Protein AF-A0A4P5WNG7-F1 (afdb_monomer_lite)

Foldseek 3Di:
DDDDDDDDDDPPPVVVVVVVVVVVVVVVVVVVVVVVVVVVVVVVVVLLVVQCVVCVVLVHHPDPLLSLLLVVQAPDQWWAFLVRSQVVCVVVPAHSVSNVVSQVVCVVSVQKPWDDLPPPTITIHGQDPVCNCPVAFAWEAEPPPRDIHTDDHDDDPDDDCVVCVPPDDDRYHYHYHHDCVRVVD

Radius of gyration: 28.91 Å; chains: 1; bounding box: 67×59×96 Å

pLDDT: mean 79.8, std 19.39, range [29.59, 98.56]

Secondary structure (DSSP, 8-state):
------SSSSSSSHHHHHHHHHHHHHHHHHHHHHHHHHHHHHHHHHHHHHHHHHHHHTTS---HHHHHHHHHHHH-SS-EEHHHHHHHHGGGT--HHHHHHHHHHHHHTTSEEEEE-SSS-EEEEE--TT-TTTT---EEEETTT--EEEPPP-------HHHHTT-------EEEE--HHHHT-

Structure (mmCIF, N/CA/C/O backbone):
data_AF-A0A4P5WNG7-F1
#
_entry.id   AF-A0A4P5WNG7-F1
#
loop_
_atom_site.group_PDB
_atom_site.id
_atom_site.type_symbol
_atom_site.label_atom_id
_atom_site.label_alt_id
_atom_site.label_comp_id
_atom_site.label_asym_id
_atom_site.label_entity_id
_atom_site.label_seq_id
_atom_site.pdbx_PDB_ins_code
_atom_site.Cartn_x
_atom_site.Cartn_y
_atom_site.Cartn_z
_atom_site.occupancy
_atom_site.B_iso_or_equiv
_atom_site.auth_seq_id
_atom_site.auth_comp_id
_atom_site.auth_asym_id
_atom_site.auth_atom_id
_atom_site.pdbx_PDB_model_num
ATOM 1 N N . MET A 1 1 ? 53.596 -35.143 70.758 1.00 37.06 1 MET A N 1
ATOM 2 C CA . MET A 1 1 ? 53.764 -35.024 69.293 1.00 37.06 1 MET A CA 1
ATOM 3 C C . MET A 1 1 ? 52.459 -35.499 68.652 1.00 37.06 1 MET A C 1
ATOM 5 O O . MET A 1 1 ? 52.247 -36.696 68.639 1.00 37.06 1 MET A O 1
ATOM 9 N N . GLN A 1 2 ? 51.402 -34.685 68.548 1.00 34.84 2 GLN A N 1
ATOM 10 C CA . GLN A 1 2 ? 51.109 -33.577 67.610 1.00 34.84 2 GLN A CA 1
ATOM 11 C C . GLN A 1 2 ? 50.790 -34.012 66.159 1.00 34.84 2 GLN A C 1
ATOM 13 O O . GLN A 1 2 ? 51.681 -34.507 65.482 1.00 34.84 2 GLN A O 1
ATOM 18 N N . PHE A 1 3 ? 49.551 -33.674 65.737 1.00 29.59 3 PHE A N 1
ATOM 19 C CA . PHE A 1 3 ? 49.017 -33.458 64.369 1.00 29.59 3 PHE A CA 1
ATOM 20 C C . PHE A 1 3 ? 48.813 -34.711 63.478 1.00 29.59 3 PHE A C 1
ATOM 22 O O . PHE A 1 3 ? 49.679 -35.566 63.421 1.00 29.59 3 PHE A O 1
ATOM 29 N N . THR A 1 4 ? 47.701 -34.950 62.762 1.00 39.69 4 THR A N 1
ATOM 30 C CA . THR A 1 4 ? 46.579 -34.111 62.279 1.00 39.69 4 THR A CA 1
ATOM 31 C C . THR A 1 4 ? 45.403 -35.013 61.861 1.00 39.69 4 THR A C 1
ATOM 33 O O . THR A 1 4 ? 45.571 -35.881 61.006 1.00 39.69 4 THR A O 1
ATOM 36 N N . GLU A 1 5 ? 44.202 -34.738 62.372 1.00 47.09 5 GLU A N 1
ATOM 37 C CA . GLU A 1 5 ? 42.936 -34.967 61.665 1.00 47.09 5 GLU A CA 1
ATOM 38 C C . GLU A 1 5 ? 42.865 -33.997 60.477 1.00 47.09 5 GLU A C 1
ATOM 40 O O . GLU A 1 5 ? 42.929 -32.788 60.692 1.00 47.09 5 GLU A O 1
ATOM 45 N N . ARG A 1 6 ? 42.762 -34.493 59.236 1.00 46.06 6 ARG A N 1
ATOM 46 C CA . ARG A 1 6 ? 42.280 -33.734 58.060 1.00 46.06 6 ARG A CA 1
ATOM 47 C C . ARG A 1 6 ? 42.255 -34.629 56.819 1.00 46.06 6 ARG A C 1
ATOM 49 O O . ARG A 1 6 ? 43.160 -34.586 56.000 1.00 46.06 6 ARG A O 1
ATOM 56 N N . SER A 1 7 ? 41.215 -35.445 56.664 1.00 46.19 7 SER A N 1
ATOM 57 C CA . SER A 1 7 ? 40.864 -35.987 55.342 1.00 46.19 7 SER A CA 1
ATOM 58 C C . SER A 1 7 ? 39.434 -36.522 55.339 1.00 46.19 7 SER A C 1
ATOM 60 O O . SER A 1 7 ? 39.216 -37.719 55.490 1.00 46.19 7 SER A O 1
ATOM 62 N N . ARG A 1 8 ? 38.448 -35.614 55.285 1.00 47.56 8 ARG A N 1
ATOM 63 C CA . ARG A 1 8 ? 37.047 -35.922 54.912 1.00 47.56 8 ARG A CA 1
ATOM 64 C C . ARG A 1 8 ? 36.163 -34.685 54.670 1.00 47.56 8 ARG A C 1
ATOM 66 O O . ARG A 1 8 ? 34.950 -34.762 54.797 1.00 47.56 8 ARG A O 1
ATOM 73 N N . ALA A 1 9 ? 36.759 -33.542 54.322 1.00 42.75 9 ALA A N 1
ATOM 74 C CA . ALA A 1 9 ? 36.026 -32.288 54.093 1.00 42.75 9 ALA A CA 1
ATOM 75 C C . ALA A 1 9 ? 36.383 -31.595 52.763 1.00 42.75 9 ALA A C 1
ATOM 77 O O . ALA A 1 9 ? 36.189 -30.391 52.641 1.00 42.75 9 ALA A O 1
ATOM 78 N N . PHE A 1 10 ? 36.935 -32.323 51.784 1.00 38.94 10 PHE A N 1
ATOM 79 C CA . PHE A 1 10 ? 37.374 -31.728 50.511 1.00 38.94 10 PHE A CA 1
ATOM 80 C C . PHE A 1 10 ? 36.718 -32.318 49.252 1.00 38.94 10 PHE A C 1
ATOM 82 O O . PHE A 1 10 ? 36.945 -31.802 48.167 1.00 38.94 10 PHE A O 1
ATOM 89 N N . GLU A 1 11 ? 35.864 -33.338 49.379 1.00 39.78 11 GLU A N 1
ATOM 90 C CA . GLU A 1 11 ? 35.204 -33.993 48.232 1.00 39.78 11 GLU A CA 1
ATOM 91 C C . GLU A 1 11 ? 33.743 -33.573 48.007 1.00 39.78 11 GLU A C 1
ATOM 93 O O . GLU A 1 11 ? 33.120 -34.031 47.063 1.00 39.78 11 GLU A O 1
ATOM 98 N N . THR A 1 12 ? 33.186 -32.660 48.810 1.00 44.56 12 THR A N 1
ATOM 99 C CA . THR A 1 12 ? 31.798 -32.173 48.635 1.00 44.56 12 THR A CA 1
ATOM 100 C C . THR A 1 12 ? 31.690 -30.698 48.234 1.00 44.56 12 THR A C 1
ATOM 102 O O . THR A 1 12 ? 30.586 -30.170 48.137 1.00 44.56 12 THR A O 1
ATOM 105 N N . LEU A 1 13 ? 32.813 -30.021 47.966 1.00 37.97 13 LEU A N 1
ATOM 106 C CA . LEU A 1 13 ? 32.825 -28.628 47.490 1.00 37.97 13 LEU A CA 1
ATOM 107 C C . LEU A 1 13 ? 33.022 -28.499 45.972 1.00 37.97 13 LEU A C 1
ATOM 109 O O . LEU A 1 13 ? 32.660 -27.466 45.416 1.00 37.97 13 LEU A O 1
ATOM 113 N N . THR A 1 14 ? 33.536 -29.532 45.297 1.00 40.84 14 THR A N 1
ATOM 114 C CA . THR A 1 14 ? 33.816 -29.484 43.850 1.00 40.84 14 THR A CA 1
ATOM 115 C C . THR A 1 14 ? 32.586 -29.808 42.986 1.00 40.84 14 THR A C 1
ATOM 117 O O . THR A 1 14 ? 32.484 -29.300 41.875 1.00 40.84 14 THR A O 1
ATOM 120 N N . ASP A 1 15 ? 31.595 -30.540 43.512 1.00 43.03 15 ASP A N 1
ATOM 121 C CA . ASP A 1 15 ? 30.322 -30.790 42.804 1.00 43.03 15 ASP A CA 1
ATOM 122 C C . ASP A 1 15 ? 29.331 -29.612 42.906 1.00 43.03 15 ASP A C 1
ATOM 124 O O . ASP A 1 15 ? 28.498 -29.395 42.019 1.00 43.03 15 ASP A O 1
ATOM 128 N N . TYR A 1 16 ? 29.433 -28.792 43.960 1.00 40.75 16 TYR A N 1
ATOM 129 C CA . TYR A 1 16 ? 28.557 -27.628 44.130 1.00 40.75 16 TYR A CA 1
ATOM 130 C C . TYR A 1 16 ? 28.954 -26.471 43.201 1.00 40.75 16 TYR A C 1
ATOM 132 O O . TYR A 1 16 ? 28.095 -25.756 42.688 1.00 40.75 16 TYR A O 1
ATOM 140 N N . THR A 1 17 ? 30.251 -26.296 42.931 1.00 41.25 17 THR A N 1
ATOM 141 C CA . THR A 1 17 ? 30.742 -25.230 42.046 1.00 41.25 17 THR A CA 1
ATOM 142 C C . THR A 1 17 ? 30.532 -25.537 40.564 1.00 41.25 17 THR A C 1
ATOM 144 O O . THR A 1 17 ? 30.303 -24.600 39.801 1.00 41.25 17 THR A O 1
ATOM 147 N N . HIS A 1 18 ? 30.511 -26.812 40.156 1.00 43.78 18 HIS A N 1
ATOM 148 C CA . HIS A 1 18 ? 30.187 -27.191 38.773 1.00 43.78 18 HIS A CA 1
ATOM 149 C C . HIS A 1 18 ? 28.702 -26.948 38.450 1.00 43.78 18 HIS A C 1
ATOM 151 O O . HIS A 1 18 ? 28.372 -26.360 37.422 1.00 43.78 18 HIS A O 1
ATOM 157 N N . THR A 1 19 ? 27.808 -27.267 39.394 1.00 43.03 19 THR A N 1
ATOM 158 C CA . THR A 1 19 ? 26.362 -27.022 39.253 1.00 43.03 19 THR A CA 1
ATOM 159 C C . THR A 1 19 ? 26.021 -25.520 39.237 1.00 43.03 19 THR A C 1
ATOM 161 O O . THR A 1 19 ? 25.061 -25.105 38.594 1.00 43.03 19 THR A O 1
ATOM 164 N N . LEU A 1 20 ? 26.793 -24.661 39.914 1.00 40.06 20 LEU A N 1
ATOM 165 C CA . LEU A 1 20 ? 26.578 -23.206 39.883 1.00 40.06 20 LEU A CA 1
ATOM 166 C C . LEU A 1 20 ? 27.122 -22.529 38.615 1.00 40.06 20 LEU A C 1
ATOM 168 O O . LEU A 1 20 ? 26.554 -21.523 38.191 1.00 40.06 20 LEU A O 1
ATOM 172 N N . ALA A 1 21 ? 28.179 -23.066 38.000 1.00 43.56 21 ALA A N 1
ATOM 173 C CA . ALA A 1 21 ? 28.731 -22.526 36.758 1.00 43.56 21 ALA A CA 1
ATOM 174 C C . ALA A 1 21 ? 27.781 -22.770 35.572 1.00 43.56 21 ALA A C 1
ATOM 176 O O . ALA A 1 21 ? 27.435 -21.818 34.871 1.00 43.56 21 ALA A O 1
ATOM 177 N N . GLU A 1 22 ? 27.254 -23.992 35.439 1.00 41.94 22 GLU A N 1
ATOM 178 C CA . GLU A 1 22 ? 26.301 -24.362 34.378 1.00 41.94 22 GLU A CA 1
ATOM 179 C C . GLU A 1 22 ? 24.956 -23.625 3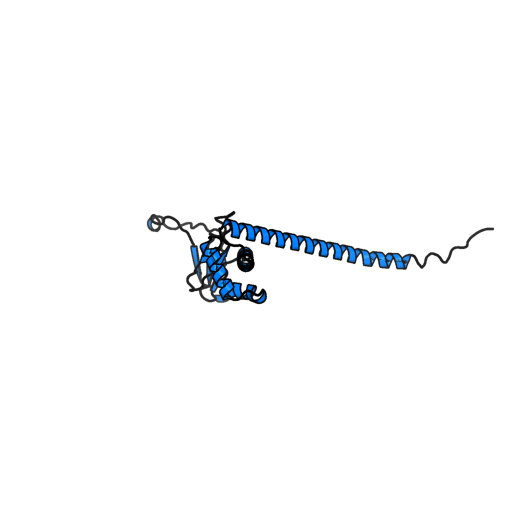4.517 1.00 41.94 22 GLU A C 1
ATOM 181 O O . GLU A 1 22 ? 24.383 -23.183 33.524 1.00 41.94 22 GLU A O 1
ATOM 186 N N . ASN A 1 23 ? 24.492 -23.384 35.751 1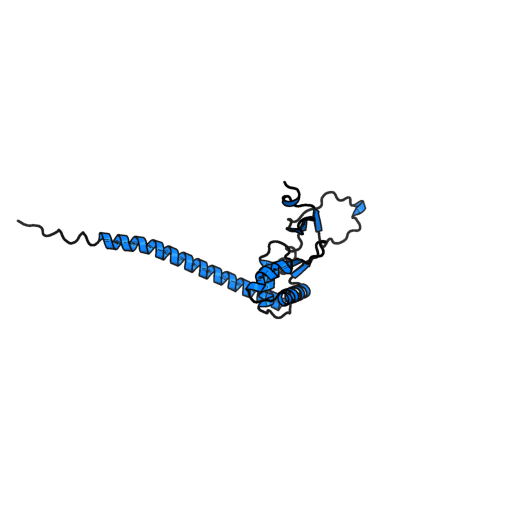.00 45.78 23 ASN A N 1
ATOM 187 C CA . ASN A 1 23 ? 23.271 -22.610 36.008 1.00 45.78 23 ASN A CA 1
ATOM 188 C C . ASN A 1 23 ? 23.438 -21.091 35.800 1.00 45.78 23 ASN A C 1
ATOM 190 O O . ASN A 1 23 ? 22.445 -20.389 35.588 1.00 45.78 23 ASN A O 1
ATOM 194 N N . SER A 1 24 ? 24.664 -20.553 35.871 1.00 46.56 24 SER A N 1
ATOM 195 C CA . SER A 1 24 ? 24.917 -19.111 35.714 1.00 46.56 24 SER A CA 1
ATOM 196 C C . SER A 1 24 ? 24.896 -18.662 34.249 1.00 46.56 24 SER A C 1
ATOM 198 O O . SER A 1 24 ? 24.386 -17.579 33.942 1.00 46.56 24 SER A O 1
ATOM 200 N N . GLU A 1 25 ? 25.361 -19.515 33.333 1.00 47.09 25 GLU A N 1
ATOM 201 C CA . GLU A 1 25 ? 25.351 -19.251 31.891 1.00 47.09 25 GLU A CA 1
ATOM 202 C C . GLU A 1 25 ? 23.927 -19.345 31.322 1.00 47.09 25 GLU A C 1
ATOM 204 O O . GLU A 1 25 ? 23.495 -18.457 30.581 1.00 47.09 25 GLU A O 1
ATOM 209 N N . THR A 1 26 ? 23.135 -20.330 31.764 1.00 51.69 26 THR A N 1
ATOM 210 C CA . THR A 1 26 ? 21.722 -20.463 31.372 1.00 51.69 26 THR A CA 1
ATOM 211 C C . THR A 1 26 ? 20.839 -19.364 31.959 1.00 51.69 26 THR A C 1
ATOM 213 O O . THR A 1 26 ? 19.938 -18.874 31.280 1.00 51.69 26 THR A O 1
ATOM 216 N N . HIS A 1 27 ? 21.090 -18.928 33.200 1.00 54.34 27 HIS A N 1
ATOM 217 C CA . HIS A 1 27 ? 20.318 -17.846 33.820 1.00 54.34 27 HIS A CA 1
ATOM 218 C C . HIS A 1 27 ? 20.632 -16.488 33.176 1.00 54.34 27 HIS A C 1
ATOM 220 O O . HIS A 1 27 ? 19.725 -15.691 32.946 1.00 54.34 27 HIS A O 1
ATOM 226 N N . THR A 1 28 ? 21.896 -16.237 32.817 1.00 56.09 28 THR A N 1
ATOM 227 C CA . THR A 1 28 ? 22.285 -15.022 32.083 1.00 56.09 28 THR A CA 1
ATOM 228 C C . THR A 1 28 ? 21.679 -15.007 30.675 1.00 56.09 28 THR A C 1
ATOM 230 O O . THR A 1 28 ? 21.109 -13.990 30.283 1.00 56.09 28 THR A O 1
ATOM 233 N N . GLY A 1 29 ? 21.700 -16.132 29.947 1.00 51.78 29 GLY A N 1
ATOM 234 C CA . GLY A 1 29 ? 21.037 -16.267 28.642 1.00 51.78 29 GLY A CA 1
ATOM 235 C C . GLY A 1 29 ? 19.522 -16.040 28.706 1.00 51.78 29 GLY A C 1
ATOM 236 O O . GLY A 1 29 ? 18.989 -15.224 27.956 1.00 51.78 29 GLY A O 1
ATOM 237 N N . LEU A 1 30 ? 18.837 -16.658 29.673 1.00 53.69 30 LEU A N 1
ATOM 238 C CA . LEU A 1 30 ? 17.392 -16.504 29.873 1.00 53.69 30 LEU A CA 1
ATOM 239 C C . LEU A 1 30 ? 16.996 -15.060 30.239 1.00 53.69 30 LEU A C 1
ATOM 241 O O . LEU A 1 30 ? 15.968 -14.556 29.784 1.00 53.69 30 LEU A O 1
ATOM 245 N N . LEU A 1 31 ? 17.814 -14.365 31.040 1.00 57.91 31 LEU A N 1
ATOM 246 C CA . LEU A 1 31 ? 17.603 -12.952 31.372 1.00 57.91 31 LEU A CA 1
ATOM 247 C C . LEU A 1 31 ? 17.815 -12.029 30.162 1.00 57.91 31 LEU A C 1
ATOM 249 O O . LEU A 1 31 ? 17.061 -11.067 29.995 1.00 57.91 31 LEU A O 1
ATOM 253 N N . VAL A 1 32 ? 18.798 -12.323 29.302 1.00 64.00 32 VAL A N 1
ATOM 254 C CA . VAL A 1 32 ? 19.025 -11.588 28.046 1.00 64.00 32 VAL A CA 1
ATOM 255 C C . VAL A 1 32 ? 17.854 -11.799 27.081 1.00 64.00 32 VAL A C 1
ATOM 257 O O . VAL A 1 32 ? 17.308 -10.819 26.572 1.00 64.00 32 VAL A O 1
ATOM 260 N N . GLU A 1 33 ? 17.389 -13.036 26.895 1.00 57.41 33 GLU A N 1
ATOM 261 C CA . GLU A 1 33 ? 16.229 -13.359 26.051 1.00 57.41 33 GLU A CA 1
ATOM 262 C C . GLU A 1 33 ? 14.938 -12.700 26.557 1.00 57.41 33 GLU A C 1
ATOM 264 O O . GLU A 1 33 ? 14.202 -12.067 25.790 1.00 57.41 33 GLU A O 1
ATOM 269 N N . ALA A 1 34 ? 14.676 -12.772 27.865 1.00 66.94 34 ALA A N 1
ATOM 270 C CA . ALA A 1 34 ? 13.537 -12.105 28.487 1.00 66.94 34 ALA A CA 1
ATOM 271 C C . ALA A 1 34 ? 13.611 -10.575 28.319 1.00 66.94 34 ALA A C 1
ATOM 273 O O . ALA A 1 34 ? 12.591 -9.928 28.042 1.00 66.94 34 ALA A O 1
ATOM 274 N N . GLY A 1 35 ? 14.814 -10.002 28.435 1.00 68.00 35 GLY A N 1
ATOM 275 C CA . GLY A 1 35 ? 15.094 -8.588 28.194 1.00 68.00 35 GLY A CA 1
ATOM 276 C C . GLY A 1 35 ? 14.824 -8.167 26.747 1.00 68.00 35 GLY A C 1
ATOM 277 O O . GLY A 1 35 ? 14.120 -7.177 26.517 1.00 68.00 35 GLY A O 1
ATOM 278 N N . MET A 1 36 ? 15.299 -8.946 25.771 1.00 68.62 36 MET A N 1
ATOM 279 C CA . MET A 1 36 ? 15.050 -8.725 24.341 1.00 68.62 36 MET A CA 1
ATOM 280 C C . MET A 1 36 ? 13.560 -8.825 24.004 1.00 68.62 36 MET A C 1
ATOM 282 O O . MET A 1 36 ? 13.017 -7.941 23.339 1.00 68.62 36 MET A O 1
ATOM 286 N N . ALA A 1 37 ? 12.862 -9.836 24.524 1.00 73.12 37 ALA A N 1
ATOM 287 C CA . ALA A 1 37 ? 11.428 -10.003 24.311 1.00 73.12 37 ALA A CA 1
ATOM 288 C C . ALA A 1 37 ? 10.616 -8.844 24.920 1.00 73.12 37 ALA A C 1
ATOM 290 O O . ALA A 1 37 ? 9.663 -8.355 24.312 1.00 73.12 37 ALA A O 1
ATOM 291 N N . ALA A 1 38 ? 10.992 -8.356 26.106 1.00 76.00 38 ALA A N 1
ATOM 292 C CA . ALA A 1 38 ? 10.350 -7.199 26.732 1.00 76.00 38 ALA A CA 1
ATOM 293 C C . ALA A 1 38 ? 10.625 -5.887 25.981 1.00 76.00 38 ALA A C 1
ATOM 295 O O . ALA A 1 38 ? 9.749 -5.023 25.900 1.00 76.00 38 ALA A O 1
ATOM 296 N N . HIS A 1 39 ? 11.829 -5.716 25.435 1.00 72.81 39 HIS A N 1
ATOM 297 C CA . HIS A 1 39 ? 12.157 -4.578 24.582 1.00 72.81 39 HIS A CA 1
ATOM 298 C C . HIS A 1 39 ? 11.370 -4.620 23.263 1.00 72.81 39 HIS A C 1
ATOM 300 O O . HIS A 1 39 ? 10.689 -3.650 22.939 1.00 72.81 39 HIS A O 1
ATOM 306 N N . SER A 1 40 ? 11.354 -5.764 22.574 1.00 79.06 40 SER A N 1
ATOM 307 C CA . SER A 1 40 ? 10.587 -5.979 21.339 1.00 79.06 40 SER A CA 1
ATOM 308 C C . SER A 1 40 ? 9.087 -5.717 21.530 1.00 79.06 40 SER A C 1
ATOM 310 O O . SER A 1 40 ? 8.488 -4.971 20.757 1.00 79.06 40 SER A O 1
ATOM 312 N N . ARG A 1 41 ? 8.484 -6.217 22.620 1.00 84.00 41 ARG A N 1
ATOM 313 C CA . ARG A 1 41 ? 7.081 -5.917 22.967 1.00 84.00 41 ARG A CA 1
ATOM 314 C C . ARG A 1 41 ? 6.822 -4.421 23.146 1.00 84.00 41 ARG A C 1
ATOM 316 O O . ARG A 1 41 ? 5.791 -3.930 22.695 1.00 84.00 41 ARG A O 1
ATOM 323 N N . ARG A 1 42 ? 7.742 -3.695 23.790 1.00 84.62 42 ARG A N 1
ATOM 324 C CA . ARG A 1 42 ? 7.623 -2.239 23.969 1.00 84.62 42 ARG A CA 1
ATOM 325 C C . ARG A 1 42 ? 7.716 -1.491 22.642 1.00 84.62 42 ARG A C 1
ATOM 327 O O . ARG A 1 42 ? 6.906 -0.598 22.423 1.00 84.62 42 ARG A O 1
ATOM 334 N N . LEU A 1 43 ? 8.637 -1.876 21.756 1.00 78.19 43 LEU A N 1
ATOM 335 C CA . LEU A 1 43 ? 8.734 -1.300 20.410 1.00 78.19 43 LEU A CA 1
ATOM 336 C C . LEU A 1 43 ? 7.452 -1.544 19.605 1.00 78.19 43 LEU A C 1
ATOM 338 O O . LEU A 1 43 ? 6.896 -0.608 19.038 1.00 78.19 43 LEU A O 1
ATOM 342 N N . ALA A 1 44 ? 6.923 -2.771 19.633 1.00 83.56 44 ALA A N 1
ATOM 343 C CA . ALA A 1 44 ? 5.663 -3.103 18.972 1.00 83.56 44 ALA A CA 1
ATOM 344 C C . ALA A 1 44 ? 4.484 -2.286 19.530 1.00 83.56 44 ALA A C 1
ATOM 346 O O . ALA A 1 44 ? 3.648 -1.798 18.771 1.00 83.56 44 ALA A O 1
ATOM 347 N N . GLN A 1 45 ? 4.418 -2.093 20.850 1.00 86.75 45 GLN A N 1
ATOM 348 C CA . GLN A 1 45 ? 3.378 -1.278 21.479 1.00 86.75 45 GLN A CA 1
ATOM 349 C C . GLN A 1 4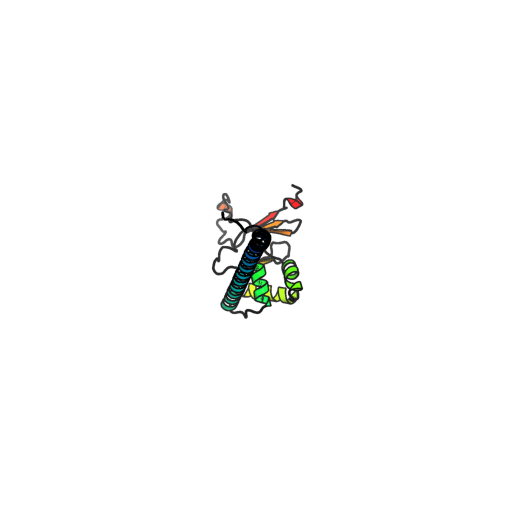5 ? 3.506 0.211 21.123 1.00 86.75 45 GLN A C 1
ATOM 351 O O . GLN A 1 45 ? 2.487 0.864 20.892 1.00 86.75 45 GLN A O 1
ATOM 356 N N . ALA A 1 46 ? 4.732 0.736 21.054 1.00 89.19 46 ALA A N 1
ATOM 357 C CA . ALA A 1 46 ? 4.993 2.109 20.632 1.00 89.19 46 ALA A CA 1
ATOM 358 C C . ALA A 1 46 ? 4.562 2.339 19.175 1.00 89.19 46 ALA A C 1
ATOM 360 O O . ALA A 1 46 ? 3.872 3.317 18.900 1.00 89.19 46 ALA A O 1
ATOM 361 N N . GLU A 1 47 ? 4.870 1.404 18.271 1.00 89.94 47 GLU A N 1
ATOM 362 C CA . GLU A 1 47 ? 4.438 1.484 16.870 1.00 89.94 47 GLU A CA 1
ATOM 363 C C . GLU A 1 47 ? 2.909 1.432 16.739 1.00 89.94 47 GLU A C 1
ATOM 365 O O . GLU A 1 47 ? 2.318 2.204 15.986 1.00 89.94 47 GLU A O 1
ATOM 370 N N . VAL A 1 48 ? 2.231 0.572 17.511 1.00 93.38 48 VAL A N 1
ATOM 371 C CA . VAL A 1 48 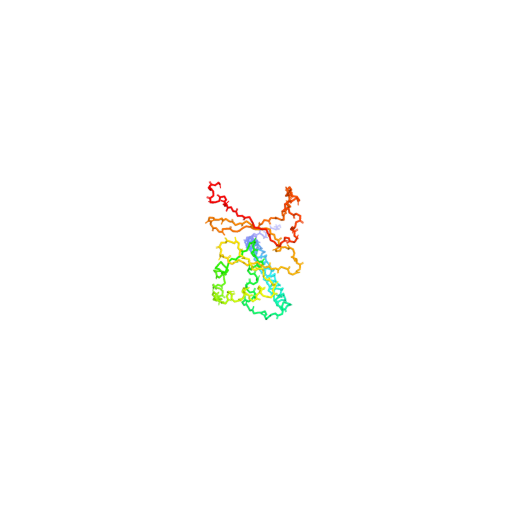? 0.757 0.535 17.541 1.00 93.38 48 VAL A CA 1
ATOM 372 C C . VAL A 1 48 ? 0.173 1.889 17.957 1.00 93.38 48 VAL A C 1
ATOM 374 O O . VAL A 1 48 ? -0.828 2.322 17.381 1.00 93.38 48 VAL A O 1
ATOM 377 N N . GLU A 1 49 ? 0.757 2.555 18.957 1.00 94.88 49 GLU A N 1
ATOM 378 C CA . GLU A 1 49 ? 0.279 3.870 19.393 1.00 94.88 49 GLU A CA 1
ATOM 379 C C . GLU A 1 49 ? 0.592 4.965 18.368 1.00 94.88 49 GLU A C 1
ATOM 381 O O . GLU A 1 49 ? -0.274 5.798 18.101 1.00 94.88 49 GLU A O 1
ATOM 386 N N . ASN A 1 50 ? 1.767 4.926 17.733 1.00 94.25 50 ASN A N 1
ATOM 387 C CA . ASN A 1 50 ? 2.112 5.837 16.643 1.00 94.25 50 ASN A CA 1
ATOM 388 C C . ASN A 1 50 ? 1.094 5.731 15.495 1.00 94.25 50 ASN A C 1
ATOM 390 O O . ASN A 1 50 ? 0.448 6.719 15.144 1.00 94.25 50 ASN A O 1
ATOM 394 N N . VAL A 1 51 ? 0.843 4.517 14.999 1.00 95.94 51 VAL A N 1
ATOM 395 C CA . VAL A 1 51 ? -0.142 4.256 13.938 1.00 95.94 51 VAL A CA 1
ATOM 396 C C . VAL A 1 51 ? -1.546 4.696 14.346 1.00 95.94 51 VAL A C 1
ATOM 398 O O . VAL A 1 51 ? -2.274 5.308 13.562 1.00 95.94 51 VAL A O 1
ATOM 401 N N . ARG A 1 52 ? -1.944 4.429 15.592 1.00 97.25 52 ARG A N 1
ATOM 402 C CA . ARG A 1 52 ? -3.231 4.884 16.127 1.00 97.25 52 ARG A CA 1
ATOM 403 C C . ARG A 1 52 ? -3.340 6.410 16.128 1.00 97.25 52 ARG A C 1
ATOM 405 O O . ARG A 1 52 ? -4.413 6.923 15.807 1.00 97.25 52 ARG A O 1
ATOM 412 N N . SER A 1 53 ? -2.269 7.110 16.491 1.00 95.94 53 SER A N 1
ATOM 413 C CA . SER A 1 53 ? -2.196 8.571 16.462 1.00 95.94 53 SER A CA 1
ATOM 414 C C . SER A 1 53 ? -2.338 9.099 15.036 1.00 95.94 53 SER A C 1
ATOM 416 O O . SER A 1 53 ? -3.222 9.913 14.786 1.00 95.94 53 SER A O 1
ATOM 418 N N . LEU A 1 54 ? -1.576 8.555 14.080 1.00 95.19 54 LEU A N 1
ATOM 419 C CA . LEU A 1 54 ? -1.654 8.931 12.662 1.00 95.19 54 LEU A CA 1
ATOM 420 C C . LEU A 1 54 ? -3.076 8.791 12.106 1.00 95.19 54 LEU A C 1
ATOM 422 O O . LEU A 1 54 ? -3.609 9.730 11.516 1.00 95.19 54 LEU A O 1
ATOM 426 N N . ILE A 1 55 ? -3.730 7.654 12.364 1.00 97.19 55 ILE A N 1
ATOM 427 C CA . ILE A 1 55 ? -5.100 7.399 11.898 1.00 97.19 55 ILE A CA 1
ATOM 428 C C . ILE A 1 55 ? -6.095 8.412 12.482 1.00 97.19 55 ILE A C 1
ATOM 430 O O . ILE A 1 55 ? -6.963 8.911 11.766 1.00 97.19 55 ILE A O 1
ATOM 434 N N . ARG A 1 56 ? -5.964 8.747 13.772 1.00 97.06 56 ARG A N 1
ATOM 435 C CA . ARG A 1 56 ? -6.817 9.757 14.422 1.00 97.06 56 ARG A CA 1
ATOM 436 C C . ARG A 1 56 ? -6.560 11.158 13.875 1.00 97.06 56 ARG A C 1
ATOM 438 O O . ARG A 1 56 ? -7.520 11.886 13.640 1.00 97.06 56 ARG A O 1
ATOM 445 N N . SER A 1 57 ? -5.298 11.519 13.659 1.00 95.56 57 SER A N 1
ATOM 446 C CA . SER A 1 57 ? -4.896 12.810 13.094 1.00 95.56 57 SER A CA 1
ATOM 447 C C . SER A 1 57 ? -5.391 12.993 11.658 1.00 95.56 57 SER A C 1
ATOM 449 O O . SER A 1 57 ? -5.722 14.108 11.271 1.00 95.56 57 SER A O 1
ATOM 451 N N . ALA A 1 58 ? -5.543 11.902 10.900 1.00 95.06 58 ALA A N 1
ATOM 452 C CA . ALA A 1 58 ? -6.188 11.897 9.585 1.00 95.06 58 ALA A CA 1
ATOM 453 C C . ALA A 1 58 ? -7.731 11.963 9.639 1.00 95.06 58 ALA A C 1
ATOM 455 O O . ALA A 1 58 ? -8.396 11.858 8.611 1.00 95.06 58 ALA A O 1
ATOM 456 N N . GLY A 1 59 ? -8.327 12.117 10.827 1.00 96.56 59 GLY A N 1
ATOM 457 C CA . GLY A 1 59 ? -9.763 12.353 10.998 1.00 96.56 59 GLY A CA 1
ATOM 458 C C . GLY A 1 59 ? -10.647 11.105 10.947 1.00 96.56 59 GLY A C 1
ATOM 459 O O . GLY A 1 59 ? -11.871 11.234 10.948 1.00 96.56 59 GLY A O 1
ATOM 460 N N . ILE A 1 60 ? -10.073 9.896 10.941 1.00 97.69 60 ILE A N 1
ATOM 461 C CA . ILE A 1 60 ? -10.842 8.644 10.897 1.00 97.69 60 ILE A CA 1
ATOM 462 C C . ILE A 1 60 ? -10.642 7.802 12.167 1.00 97.69 60 ILE A C 1
ATOM 464 O O . ILE A 1 60 ? -9.660 7.907 12.900 1.00 97.69 60 ILE A O 1
ATOM 468 N N . ARG A 1 61 ? -11.603 6.920 12.468 1.00 98.12 61 ARG A N 1
ATOM 469 C CA . ARG A 1 61 ? -11.526 6.046 13.653 1.00 98.12 61 ARG A CA 1
ATOM 470 C C . ARG A 1 61 ? -10.374 5.038 13.526 1.00 98.12 61 ARG A C 1
ATOM 472 O O . ARG A 1 61 ? -10.385 4.223 12.610 1.00 98.12 61 ARG A O 1
ATOM 479 N N . ALA A 1 62 ? -9.472 4.989 14.503 1.00 98.00 62 ALA A N 1
ATOM 480 C CA . ALA A 1 62 ? -8.404 3.985 14.592 1.00 98.00 62 ALA A CA 1
ATOM 481 C C . ALA A 1 62 ? -8.918 2.606 15.059 1.00 98.00 62 ALA A C 1
ATOM 483 O O . ALA A 1 62 ? -8.771 2.223 16.220 1.00 98.00 62 ALA A O 1
ATOM 484 N N . THR A 1 63 ? -9.584 1.872 14.164 1.00 98.12 63 THR A N 1
ATOM 485 C CA . THR A 1 63 ? -10.044 0.495 14.418 1.00 98.12 63 THR A CA 1
ATOM 486 C C . THR A 1 63 ? -8.870 -0.496 14.383 1.00 98.12 63 THR A C 1
ATOM 488 O O . THR A 1 63 ? -7.858 -0.209 13.741 1.00 98.12 63 THR A O 1
ATOM 491 N N . PRO A 1 64 ? -8.991 -1.690 15.002 1.00 97.56 64 PRO A N 1
ATOM 492 C CA . PRO A 1 64 ? -7.956 -2.722 14.908 1.00 97.56 64 PRO A CA 1
ATOM 493 C C . PRO A 1 64 ? -7.589 -3.094 13.464 1.00 97.56 64 PRO A C 1
ATOM 495 O O . PRO A 1 64 ? -6.418 -3.311 13.175 1.00 97.56 64 PRO A O 1
ATOM 498 N N . ALA A 1 65 ? -8.567 -3.104 12.552 1.00 97.56 65 ALA A N 1
ATOM 499 C CA . ALA A 1 65 ? -8.337 -3.404 11.141 1.00 97.56 65 ALA A CA 1
ATOM 500 C C . ALA A 1 65 ? -7.522 -2.309 10.431 1.00 97.56 65 ALA A C 1
ATOM 502 O O . ALA A 1 65 ? -6.574 -2.635 9.724 1.00 97.56 65 ALA A O 1
ATOM 503 N N . ARG A 1 66 ? -7.829 -1.018 10.652 1.00 98.44 66 ARG A N 1
ATOM 504 C CA . ARG A 1 66 ? -7.042 0.090 10.072 1.00 98.44 66 ARG A CA 1
ATOM 505 C C . ARG A 1 66 ? -5.619 0.122 10.612 1.00 98.44 66 ARG A C 1
ATOM 507 O O . ARG A 1 66 ? -4.691 0.331 9.843 1.00 98.44 66 ARG A O 1
ATOM 514 N N . ILE A 1 67 ? -5.457 -0.123 11.915 1.00 98.06 67 ILE A N 1
ATOM 515 C CA . ILE A 1 67 ? -4.135 -0.220 12.542 1.00 98.06 67 ILE A CA 1
ATOM 516 C C . ILE A 1 67 ? -3.343 -1.361 11.898 1.00 98.06 67 ILE A C 1
ATOM 518 O O . ILE A 1 67 ? -2.224 -1.136 11.456 1.00 98.06 67 ILE A O 1
ATOM 522 N N . ALA A 1 68 ? -3.935 -2.554 11.783 1.00 97.88 68 ALA A N 1
ATOM 523 C CA . ALA A 1 68 ? -3.262 -3.702 11.184 1.00 97.88 68 ALA A CA 1
ATOM 524 C C . ALA A 1 68 ? -2.867 -3.444 9.721 1.00 97.88 68 ALA A C 1
ATOM 526 O O . ALA A 1 68 ? -1.728 -3.700 9.355 1.00 97.88 68 ALA A O 1
ATOM 527 N N . VAL A 1 69 ? -3.770 -2.892 8.905 1.00 98.31 69 VAL A N 1
ATOM 528 C CA . VAL A 1 69 ? -3.477 -2.549 7.504 1.00 98.31 69 VAL A CA 1
ATOM 529 C C . VAL A 1 69 ? -2.339 -1.533 7.404 1.00 98.31 69 VAL A C 1
ATOM 531 O O . VAL A 1 69 ? -1.387 -1.773 6.670 1.00 98.31 69 VAL A O 1
ATOM 534 N N . LEU A 1 70 ? -2.397 -0.425 8.152 1.00 97.50 70 LEU A N 1
ATOM 535 C CA . LEU A 1 70 ? -1.371 0.615 8.054 1.00 97.50 70 LEU A CA 1
ATOM 536 C C . LEU A 1 70 ? -0.006 0.137 8.576 1.00 97.50 70 LEU A C 1
ATOM 538 O O . LEU A 1 70 ? 1.014 0.500 8.002 1.00 97.50 70 LEU A O 1
ATOM 542 N N . GLN A 1 71 ? 0.026 -0.710 9.609 1.00 96.38 71 GLN A N 1
ATOM 543 C CA . GLN A 1 71 ? 1.267 -1.324 10.096 1.00 96.38 71 GLN A CA 1
ATOM 544 C C . GLN A 1 71 ? 1.937 -2.205 9.040 1.00 96.38 71 GLN A C 1
ATOM 546 O O . GLN A 1 71 ? 3.139 -2.086 8.824 1.00 96.38 71 GLN A O 1
ATOM 551 N N . GLU A 1 72 ? 1.171 -3.066 8.367 1.00 96.75 72 GLU A N 1
ATOM 552 C CA . GLU A 1 72 ? 1.711 -3.919 7.302 1.00 96.75 72 GLU A CA 1
ATOM 553 C C . GLU A 1 72 ? 2.248 -3.088 6.129 1.00 96.75 72 GLU A C 1
ATOM 555 O O . GLU A 1 72 ? 3.294 -3.417 5.578 1.00 96.75 72 GLU A O 1
ATOM 560 N N . LEU A 1 73 ? 1.565 -1.994 5.767 1.00 95.81 73 LEU A N 1
ATOM 561 C CA . LEU A 1 73 ? 2.027 -1.096 4.706 1.00 95.81 73 LEU A CA 1
ATOM 562 C C . LEU A 1 73 ? 3.279 -0.304 5.104 1.00 95.81 73 LEU A C 1
ATOM 564 O O . LEU A 1 73 ? 4.152 -0.113 4.267 1.00 95.81 73 LEU A O 1
ATOM 568 N N . ARG A 1 74 ? 3.401 0.133 6.365 1.00 92.75 74 ARG A N 1
ATOM 569 C CA . ARG A 1 74 ? 4.608 0.818 6.875 1.00 92.75 74 ARG A CA 1
ATOM 570 C C . ARG A 1 74 ? 5.820 -0.107 6.964 1.00 92.75 74 ARG A C 1
ATOM 572 O O . ARG A 1 74 ? 6.946 0.360 6.853 1.00 92.75 74 ARG A O 1
ATOM 579 N N . ALA A 1 75 ? 5.591 -1.400 7.181 1.00 91.94 75 ALA A N 1
ATOM 580 C CA . ALA A 1 75 ? 6.641 -2.414 7.200 1.00 91.94 75 ALA A CA 1
ATOM 581 C C . ALA A 1 75 ? 7.035 -2.906 5.796 1.00 91.94 75 ALA A C 1
ATOM 583 O O . ALA A 1 75 ? 8.041 -3.603 5.652 1.00 91.94 75 ALA A O 1
ATOM 584 N N . ALA A 1 76 ? 6.244 -2.594 4.767 1.00 91.81 76 ALA A N 1
ATOM 585 C CA . ALA A 1 76 ? 6.524 -3.005 3.402 1.00 91.81 76 ALA A CA 1
ATOM 586 C C . ALA A 1 76 ? 7.636 -2.150 2.781 1.00 91.81 76 ALA A C 1
ATOM 588 O O . ALA A 1 76 ? 7.684 -0.936 2.952 1.00 91.81 76 ALA A O 1
ATOM 589 N N . THR A 1 77 ? 8.514 -2.795 2.017 1.00 88.31 77 THR A N 1
ATOM 590 C CA . THR A 1 77 ? 9.598 -2.138 1.269 1.00 88.31 77 THR A CA 1
ATOM 591 C C . THR A 1 77 ? 9.218 -1.815 -0.175 1.00 88.31 77 THR A C 1
ATOM 593 O O . THR A 1 77 ? 10.039 -1.282 -0.914 1.00 88.31 77 THR A O 1
ATOM 596 N N . SER A 1 78 ? 8.006 -2.185 -0.594 1.00 89.44 78 SER A N 1
ATOM 597 C CA . SER A 1 78 ? 7.467 -1.963 -1.936 1.00 89.44 78 SER A CA 1
ATOM 598 C C . SER A 1 78 ? 5.939 -1.867 -1.921 1.00 89.44 78 SER A C 1
ATOM 600 O O . SER A 1 78 ? 5.319 -2.327 -0.954 1.00 89.44 78 SER A O 1
ATOM 602 N N . PRO A 1 79 ? 5.322 -1.281 -2.969 1.00 92.31 79 PRO A N 1
ATOM 603 C CA . PRO A 1 79 ? 3.873 -1.238 -3.106 1.00 92.31 79 PRO A CA 1
ATOM 604 C C . PRO A 1 79 ? 3.233 -2.622 -2.986 1.00 92.31 79 PRO A C 1
ATOM 606 O O . PRO A 1 79 ? 3.590 -3.548 -3.710 1.00 92.31 79 PRO A O 1
ATOM 609 N N . VAL A 1 80 ? 2.233 -2.745 -2.112 1.00 94.62 80 VAL A N 1
ATOM 610 C CA . VAL A 1 80 ? 1.595 -4.028 -1.790 1.00 94.62 80 VAL A CA 1
ATOM 611 C C . VAL A 1 80 ? 0.227 -4.140 -2.447 1.00 94.62 80 VAL A C 1
ATOM 613 O O . VAL A 1 80 ? -0.614 -3.251 -2.301 1.00 94.62 80 VAL A O 1
ATOM 616 N N . ALA A 1 81 ? -0.048 -5.261 -3.112 1.00 95.62 81 ALA A N 1
ATOM 617 C CA . ALA A 1 81 ? -1.377 -5.531 -3.656 1.00 95.62 81 ALA A CA 1
ATOM 618 C C . ALA A 1 81 ? -2.372 -5.972 -2.564 1.00 95.62 81 ALA A C 1
ATOM 620 O O . ALA A 1 81 ? -2.016 -6.617 -1.574 1.00 95.62 81 ALA A O 1
ATOM 621 N N . HIS A 1 82 ? -3.671 -5.724 -2.775 1.00 97.44 82 HIS A N 1
ATOM 622 C CA . HIS A 1 82 ? -4.729 -6.190 -1.858 1.00 97.44 82 HIS A CA 1
ATOM 623 C C . HIS A 1 82 ? -4.669 -7.704 -1.592 1.00 97.44 82 HIS A C 1
ATOM 625 O O . HIS A 1 82 ? -4.881 -8.141 -0.457 1.00 97.44 82 HIS A O 1
ATOM 631 N N . ALA A 1 83 ? -4.364 -8.502 -2.619 1.00 95.94 83 ALA A N 1
ATOM 632 C CA . ALA A 1 83 ? -4.257 -9.952 -2.503 1.00 95.94 83 ALA A CA 1
ATOM 633 C C . ALA A 1 83 ? -3.122 -10.369 -1.552 1.00 95.94 83 ALA A C 1
ATOM 635 O O . ALA A 1 83 ? -3.346 -11.170 -0.646 1.00 95.94 83 ALA A O 1
ATOM 636 N N . GLU A 1 84 ? -1.942 -9.771 -1.704 1.00 95.75 84 GLU A N 1
ATOM 637 C CA . GLU A 1 84 ? -0.767 -10.028 -0.863 1.00 95.75 84 GLU A CA 1
ATOM 638 C C . GLU A 1 84 ? -0.994 -9.590 0.583 1.00 95.75 84 GLU A C 1
ATOM 640 O O . GLU A 1 84 ? -0.627 -10.291 1.528 1.00 95.75 84 GLU A O 1
ATOM 645 N N . LEU A 1 85 ? -1.623 -8.429 0.779 1.00 97.25 85 LEU A N 1
ATOM 646 C CA . LEU A 1 85 ? -1.956 -7.954 2.116 1.00 97.25 85 LEU A CA 1
ATOM 647 C C . LEU A 1 85 ? -3.003 -8.855 2.783 1.00 97.25 85 LEU A C 1
ATOM 649 O O . LEU A 1 85 ? -2.924 -9.152 3.975 1.00 97.25 85 LEU A O 1
ATOM 653 N N . SER A 1 86 ? -3.967 -9.347 2.005 1.00 97.94 86 SER A N 1
ATOM 654 C CA . SER A 1 86 ? -4.981 -10.281 2.492 1.00 97.94 86 SER A CA 1
ATOM 655 C C . SER A 1 86 ? -4.374 -11.604 2.958 1.00 97.94 86 SER A C 1
ATOM 657 O O . SER A 1 86 ? -4.818 -12.130 3.975 1.00 97.94 86 SER A O 1
ATOM 659 N N . VAL A 1 87 ? -3.351 -12.131 2.274 1.00 97.56 87 VAL A N 1
ATOM 660 C CA . VAL A 1 87 ? -2.635 -13.348 2.712 1.00 97.56 87 VAL A CA 1
ATOM 661 C C . VAL A 1 87 ? -2.064 -13.175 4.124 1.00 97.56 87 VAL A C 1
ATOM 663 O O . VAL A 1 87 ? -2.133 -14.104 4.926 1.00 97.56 87 VAL A O 1
ATOM 666 N N . ARG A 1 88 ? -1.574 -11.975 4.458 1.00 96.50 88 ARG A N 1
ATOM 667 C CA . ARG A 1 88 ? -1.010 -11.649 5.778 1.00 96.50 88 ARG A CA 1
ATOM 668 C C . ARG A 1 88 ? -2.077 -11.422 6.853 1.00 96.50 88 ARG A C 1
ATOM 670 O O . ARG A 1 88 ? -1.902 -11.826 8.001 1.00 96.50 88 ARG A O 1
ATOM 677 N N . LEU A 1 89 ? -3.194 -10.783 6.499 1.00 97.38 89 LEU A N 1
ATOM 678 C CA . LEU A 1 89 ? -4.200 -10.330 7.471 1.00 97.38 89 LEU A CA 1
ATOM 679 C C . LEU A 1 89 ? -5.364 -11.307 7.701 1.00 97.38 89 LEU A C 1
ATOM 681 O O . LEU A 1 89 ? -5.960 -11.286 8.780 1.00 97.38 89 LEU A O 1
ATOM 685 N N . VAL A 1 90 ? -5.669 -12.196 6.753 1.00 97.62 90 VAL A N 1
ATOM 686 C CA . VAL A 1 90 ? -6.721 -13.218 6.921 1.00 97.62 90 VAL A CA 1
ATOM 687 C C . VAL A 1 90 ? -6.432 -14.171 8.087 1.00 97.62 90 VAL A C 1
ATOM 689 O O . VAL A 1 90 ? -7.330 -14.354 8.912 1.00 97.62 90 VAL A O 1
ATOM 692 N N . PRO A 1 91 ? -5.206 -14.708 8.260 1.00 97.50 91 PRO A N 1
ATOM 693 C CA . PRO A 1 91 ? -4.868 -15.520 9.433 1.00 97.50 91 PRO A CA 1
ATOM 694 C C . PRO A 1 91 ? -5.023 -14.777 10.769 1.00 97.50 91 PRO A C 1
ATOM 696 O O . PRO A 1 91 ? -5.164 -15.403 11.814 1.00 97.50 91 PRO A O 1
ATOM 699 N N . ARG A 1 92 ? -5.028 -13.436 10.739 1.00 95.69 92 ARG A N 1
ATOM 700 C CA . ARG A 1 92 ? -5.225 -12.563 11.907 1.00 95.69 92 ARG A CA 1
ATOM 701 C C . ARG A 1 92 ? -6.705 -12.238 12.169 1.00 95.69 92 ARG A C 1
ATOM 703 O O . ARG A 1 92 ? -6.995 -11.460 13.073 1.00 95.69 92 ARG A O 1
ATOM 710 N N . GLY A 1 93 ? -7.631 -12.820 11.400 1.00 96.81 93 GLY A N 1
ATOM 711 C CA . GLY A 1 93 ? -9.080 -12.686 11.584 1.00 96.81 93 GLY A CA 1
ATOM 712 C C . GLY A 1 93 ? -9.751 -11.582 10.761 1.00 96.81 93 GLY A C 1
ATOM 713 O O . GLY A 1 93 ? -10.924 -11.294 10.992 1.00 96.81 93 GLY A O 1
ATOM 714 N N . PHE A 1 94 ? -9.052 -10.958 9.806 1.00 97.44 94 PHE A N 1
ATOM 715 C CA . PHE A 1 94 ? -9.633 -9.937 8.927 1.00 97.44 94 PHE A CA 1
ATOM 716 C C . PHE A 1 94 ? -9.994 -10.527 7.564 1.00 97.44 94 PHE A C 1
ATOM 718 O O . PHE A 1 94 ? -9.121 -10.963 6.820 1.00 97.44 94 PHE A O 1
ATOM 725 N N . ASP A 1 95 ? -11.274 -10.513 7.192 1.00 97.75 95 ASP A N 1
ATOM 726 C CA . ASP A 1 95 ? -11.684 -10.979 5.866 1.00 97.75 95 ASP A CA 1
ATOM 727 C C . ASP A 1 95 ? -11.169 -10.059 4.733 1.00 97.75 95 ASP A C 1
ATOM 729 O O . ASP A 1 95 ? -10.863 -8.879 4.938 1.00 97.75 95 ASP A O 1
ATOM 733 N N . LYS A 1 96 ? -11.109 -10.589 3.504 1.00 98.06 96 LYS A N 1
ATOM 734 C CA . LYS A 1 96 ? -10.591 -9.864 2.328 1.00 98.06 96 LYS A CA 1
ATOM 735 C C . LYS A 1 96 ? -11.342 -8.560 2.046 1.00 98.06 96 LYS A C 1
ATOM 737 O O . LYS A 1 96 ? -10.717 -7.571 1.662 1.00 98.06 96 LYS A O 1
ATOM 742 N N . ALA A 1 97 ? -12.663 -8.537 2.222 1.00 98.06 97 ALA A N 1
ATOM 743 C CA . ALA A 1 97 ? -13.469 -7.346 1.970 1.00 98.06 97 ALA A CA 1
ATOM 744 C C . ALA A 1 97 ? -13.208 -6.271 3.035 1.00 98.06 97 ALA A C 1
ATOM 746 O O . ALA A 1 97 ? -13.169 -5.083 2.722 1.00 98.06 97 ALA A O 1
ATOM 747 N N . THR A 1 98 ? -12.969 -6.680 4.281 1.00 98.06 98 THR A N 1
ATOM 748 C CA . THR A 1 98 ? -12.520 -5.813 5.367 1.00 98.06 98 THR A CA 1
ATOM 749 C C . THR A 1 98 ? -11.159 -5.215 5.036 1.00 98.06 98 THR A C 1
ATOM 751 O O . THR A 1 98 ? -11.029 -3.996 5.106 1.00 98.06 98 THR A O 1
ATOM 754 N N . VAL A 1 99 ? -10.176 -6.003 4.591 1.00 98.44 99 VAL A N 1
ATOM 755 C CA . VAL A 1 99 ? -8.871 -5.461 4.161 1.00 98.44 99 VAL A CA 1
ATOM 756 C C . VAL A 1 99 ? -9.049 -4.423 3.046 1.00 98.44 99 VAL A C 1
ATOM 758 O O . VAL A 1 99 ? -8.544 -3.310 3.165 1.00 98.44 99 VAL A O 1
ATOM 761 N N . PHE A 1 100 ? -9.837 -4.738 2.013 1.00 98.12 100 PHE A N 1
ATOM 762 C CA . PHE A 1 100 ? -10.082 -3.826 0.891 1.00 98.12 100 PHE A CA 1
ATOM 763 C C . PHE A 1 100 ? -10.742 -2.507 1.314 1.00 98.12 100 PHE A C 1
ATOM 765 O O . PHE A 1 100 ? -10.299 -1.436 0.908 1.00 98.12 100 PHE A O 1
ATOM 772 N N . ARG A 1 101 ? -11.785 -2.557 2.155 1.00 98.44 101 ARG A N 1
ATOM 773 C CA . ARG A 1 101 ? -12.440 -1.341 2.668 1.00 98.44 101 ARG A CA 1
ATOM 774 C C . ARG A 1 101 ? -11.465 -0.459 3.440 1.00 98.44 101 ARG A C 1
ATOM 776 O O . ARG A 1 101 ? -11.418 0.736 3.199 1.00 98.44 101 ARG A O 1
ATOM 783 N N . ASN A 1 102 ? -10.652 -1.051 4.316 1.00 98.50 102 ASN A N 1
ATOM 784 C CA . ASN A 1 102 ? -9.686 -0.285 5.103 1.00 98.50 102 ASN A CA 1
ATOM 785 C C . ASN A 1 102 ? -8.569 0.315 4.234 1.00 98.50 102 ASN A C 1
ATOM 787 O O . ASN A 1 102 ? -8.139 1.425 4.522 1.00 98.50 102 ASN A O 1
ATOM 791 N N . LEU A 1 103 ? -8.129 -0.372 3.173 1.00 98.56 103 LEU A N 1
ATOM 792 C CA . LEU A 1 103 ? -7.196 0.195 2.194 1.00 98.56 103 LEU A CA 1
ATOM 793 C C . LEU A 1 103 ? -7.767 1.450 1.524 1.00 98.56 103 LEU A C 1
ATOM 795 O O . LEU A 1 103 ? -7.073 2.457 1.437 1.00 98.56 103 LEU A O 1
ATOM 799 N N . ASN A 1 104 ? -9.031 1.407 1.094 1.00 98.06 104 ASN A N 1
ATOM 800 C CA . ASN A 1 104 ? -9.680 2.575 0.495 1.00 98.06 104 ASN A CA 1
ATOM 801 C C . ASN A 1 104 ? -9.880 3.701 1.514 1.00 98.06 104 ASN A C 1
ATOM 803 O O . ASN A 1 104 ? -9.500 4.826 1.226 1.00 98.06 104 ASN A O 1
ATOM 807 N N . ASP A 1 105 ? -10.368 3.400 2.722 1.00 98.00 105 ASP A N 1
ATOM 808 C CA . ASP A 1 105 ? -10.551 4.411 3.774 1.00 98.00 105 ASP A CA 1
ATOM 809 C C . ASP A 1 105 ? -9.240 5.143 4.112 1.00 98.00 105 ASP A C 1
ATOM 811 O O . ASP A 1 105 ? -9.236 6.352 4.328 1.00 98.00 105 ASP A O 1
ATOM 815 N N . LEU A 1 106 ? -8.127 4.404 4.193 1.00 98.00 106 LEU A N 1
ATOM 816 C CA . LEU A 1 106 ? -6.806 4.967 4.483 1.00 98.00 106 LEU A CA 1
ATOM 817 C C . LEU A 1 106 ? -6.239 5.760 3.298 1.00 98.00 106 LEU A C 1
ATOM 819 O O . LEU A 1 106 ? -5.519 6.739 3.506 1.00 98.00 106 LEU A O 1
ATOM 823 N N . ALA A 1 107 ? -6.555 5.350 2.067 1.00 96.69 107 ALA A N 1
ATOM 824 C CA . ALA A 1 107 ? -6.184 6.094 0.871 1.00 96.69 107 ALA A CA 1
ATOM 825 C C . ALA A 1 107 ? -6.961 7.413 0.775 1.00 96.69 107 ALA A C 1
ATOM 827 O O . ALA A 1 107 ? -6.365 8.472 0.588 1.00 96.69 107 ALA A O 1
ATOM 828 N N . ASP A 1 108 ? -8.273 7.370 1.008 1.00 96.88 108 ASP A N 1
ATOM 829 C CA . ASP A 1 108 ? -9.142 8.548 1.020 1.00 96.88 108 ASP A CA 1
ATOM 830 C C . ASP A 1 108 ? -8.768 9.522 2.153 1.00 96.88 108 ASP A C 1
ATOM 832 O O . ASP A 1 108 ? -8.926 10.734 2.007 1.00 96.88 108 ASP A O 1
ATOM 836 N N . SER A 1 109 ? -8.213 9.019 3.265 1.00 95.62 109 SER A N 1
ATOM 837 C CA . SER A 1 109 ? -7.691 9.852 4.356 1.00 95.62 109 SER A CA 1
ATOM 838 C C . SER A 1 109 ? -6.274 10.391 4.116 1.00 95.62 109 SER A C 1
ATOM 840 O O . SER A 1 109 ? -5.734 11.069 4.989 1.00 95.62 109 SER A O 1
ATOM 842 N N . GLY A 1 110 ? -5.631 10.056 2.994 1.00 93.31 110 GLY A N 1
ATOM 843 C CA . GLY A 1 110 ? -4.274 10.502 2.665 1.00 93.31 110 GLY A CA 1
ATOM 844 C C . GLY A 1 110 ? -3.153 9.854 3.488 1.00 93.31 110 GLY A C 1
ATOM 845 O O . GLY A 1 110 ? -2.042 10.376 3.505 1.00 93.31 110 GLY A O 1
ATOM 846 N N . LEU A 1 111 ? -3.419 8.733 4.169 1.00 94.81 111 LEU A N 1
ATOM 847 C CA . LEU A 1 111 ? -2.396 7.957 4.891 1.00 94.81 111 LEU A CA 1
ATOM 848 C C . LEU A 1 111 ? -1.765 6.863 4.030 1.00 94.81 111 LEU A C 1
ATOM 850 O O . LEU A 1 111 ? -0.744 6.287 4.402 1.00 94.81 111 LEU A O 1
ATOM 854 N N . VAL A 1 112 ? -2.389 6.551 2.900 1.00 95.69 112 VAL A N 1
ATOM 855 C CA . VAL A 1 112 ? -1.943 5.525 1.967 1.00 95.69 112 VAL A CA 1
ATOM 856 C C . VAL A 1 112 ? -1.994 6.094 0.557 1.00 95.69 112 VAL A C 1
ATOM 858 O O . VAL A 1 112 ? -2.974 6.722 0.162 1.00 95.69 112 VAL A O 1
ATOM 861 N N . LEU A 1 113 ? -0.937 5.871 -0.212 1.00 92.31 113 LEU A N 1
ATOM 862 C CA . LEU A 1 113 ? -0.946 6.097 -1.645 1.00 92.31 113 LEU A CA 1
ATOM 863 C C . LEU A 1 113 ? -1.527 4.855 -2.313 1.00 92.31 113 LEU A C 1
ATOM 865 O O . LEU A 1 113 ? -1.132 3.736 -1.993 1.00 92.31 113 LEU A O 1
ATOM 869 N N . ARG A 1 114 ? -2.475 5.057 -3.226 1.00 93.75 114 ARG A N 1
ATOM 870 C CA . ARG A 1 114 ? -3.029 4.000 -4.070 1.00 93.75 114 ARG A CA 1
ATOM 871 C C . ARG A 1 114 ? -2.572 4.233 -5.505 1.00 93.75 114 ARG A C 1
ATOM 873 O O . ARG A 1 114 ? -2.944 5.247 -6.095 1.00 93.75 114 ARG A O 1
ATOM 880 N N . THR A 1 115 ? -1.861 3.261 -6.062 1.00 89.31 115 THR A N 1
ATOM 881 C CA . THR A 1 115 ? -1.224 3.364 -7.378 1.00 89.31 115 THR A CA 1
ATOM 882 C C . THR A 1 115 ? -1.556 2.153 -8.244 1.00 89.31 115 THR A C 1
ATOM 884 O O . THR A 1 115 ? -1.612 1.023 -7.761 1.00 89.31 115 THR A O 1
ATOM 887 N N . GLU A 1 116 ? -1.800 2.388 -9.529 1.00 88.44 116 GLU A N 1
ATOM 888 C CA . GLU A 1 116 ? -1.950 1.354 -10.554 1.00 88.44 116 GLU A CA 1
ATOM 889 C C . GLU A 1 116 ? -0.741 1.477 -11.484 1.00 88.44 116 GLU A C 1
ATOM 891 O O . GLU A 1 116 ? -0.512 2.538 -12.059 1.00 88.44 116 GLU A O 1
ATOM 896 N N . LEU A 1 117 ? 0.065 0.420 -11.595 1.00 81.69 117 LEU A N 1
ATOM 897 C CA . LEU A 1 117 ? 1.363 0.460 -12.287 1.00 81.69 117 LEU A CA 1
ATOM 898 C C . LEU A 1 117 ? 1.251 -0.023 -13.752 1.00 81.69 117 LEU A C 1
ATOM 900 O O . LEU A 1 117 ? 2.201 -0.503 -14.374 1.00 81.69 117 LEU A O 1
ATOM 904 N N . GLY A 1 118 ? 0.063 0.131 -14.333 1.00 77.06 118 GLY A N 1
ATOM 905 C CA . GLY A 1 118 ? -0.351 -0.281 -15.671 1.00 77.06 118 GLY A CA 1
ATOM 906 C C . GLY A 1 118 ? -0.283 -1.784 -15.944 1.00 77.06 118 GLY A C 1
ATOM 907 O O . GLY A 1 118 ? 0.036 -2.156 -17.073 1.00 77.06 118 GLY A O 1
ATOM 908 N N . ASP A 1 119 ? -0.550 -2.604 -14.929 1.00 80.75 119 ASP A N 1
ATOM 909 C CA . ASP A 1 119 ? -0.816 -4.050 -14.990 1.00 80.75 119 ASP A CA 1
ATOM 910 C C . ASP A 1 119 ? -2.239 -4.403 -14.502 1.00 80.75 119 ASP A C 1
ATOM 912 O O . ASP A 1 119 ? -2.577 -5.564 -14.283 1.00 80.75 119 ASP A O 1
ATOM 916 N N . HIS A 1 120 ? -3.085 -3.385 -14.341 1.00 85.75 120 HIS A N 1
ATOM 917 C CA . HIS A 1 120 ? -4.446 -3.429 -13.814 1.00 85.75 120 HIS A CA 1
ATOM 918 C C . HIS A 1 120 ? -4.556 -3.910 -12.360 1.00 85.75 120 HIS A C 1
ATOM 920 O O . HIS A 1 120 ? -5.647 -4.276 -11.910 1.00 85.75 120 HIS A O 1
ATOM 926 N N . VAL A 1 121 ? -3.459 -3.858 -11.597 1.00 89.94 121 VAL A N 1
ATOM 927 C CA . VAL A 1 121 ? -3.432 -4.212 -10.175 1.00 89.94 121 VAL A CA 1
ATOM 928 C C . VAL A 1 121 ? -3.173 -2.972 -9.325 1.00 89.94 121 VAL A C 1
ATOM 930 O O . VAL A 1 121 ? -2.118 -2.340 -9.388 1.00 89.94 121 VAL A O 1
ATOM 933 N N . TRP A 1 122 ? -4.137 -2.658 -8.457 1.00 93.56 122 TRP A N 1
ATOM 934 C CA . TRP A 1 122 ? -3.972 -1.618 -7.446 1.00 93.56 122 TRP A CA 1
ATOM 935 C C . TRP A 1 122 ? -3.017 -2.070 -6.348 1.00 93.56 122 TRP A C 1
ATOM 937 O O . TRP A 1 122 ? -3.237 -3.097 -5.692 1.00 93.56 122 TRP A O 1
ATOM 947 N N . ARG A 1 123 ? -1.996 -1.251 -6.118 1.00 93.38 123 ARG A N 1
ATOM 948 C CA . ARG A 1 123 ? -1.025 -1.401 -5.042 1.00 93.38 123 ARG A CA 1
ATOM 949 C C . ARG A 1 123 ? -1.071 -0.202 -4.112 1.00 93.38 123 ARG A C 1
ATOM 951 O O . ARG A 1 123 ? -1.540 0.877 -4.477 1.00 93.38 123 ARG A O 1
ATOM 958 N N . PHE A 1 124 ? -0.642 -0.445 -2.884 1.00 95.38 124 PHE A N 1
ATOM 959 C CA . PHE A 1 124 ? -0.801 0.476 -1.776 1.00 95.38 124 PHE A CA 1
ATOM 960 C C . PHE A 1 124 ? 0.520 0.646 -1.037 1.00 95.38 124 PHE A C 1
ATOM 962 O O . PHE A 1 124 ? 1.222 -0.334 -0.781 1.00 95.38 124 PHE A O 1
ATOM 969 N N . GLU A 1 125 ? 0.822 1.883 -0.665 1.00 93.50 125 GLU A N 1
ATOM 970 C CA . GLU A 1 125 ? 2.022 2.260 0.084 1.00 93.50 125 GLU A CA 1
ATOM 971 C C . GLU A 1 125 ? 1.638 3.189 1.227 1.00 93.50 125 GLU A C 1
ATOM 973 O O . GLU A 1 125 ? 0.778 4.055 1.066 1.00 93.50 125 GLU A O 1
ATOM 978 N N . ALA A 1 126 ? 2.268 3.033 2.390 1.00 94.06 126 ALA A N 1
ATOM 979 C CA . ALA A 1 126 ? 2.065 3.982 3.474 1.00 94.06 126 ALA A CA 1
ATOM 980 C C . ALA A 1 126 ? 2.678 5.339 3.103 1.00 94.06 126 ALA A C 1
ATOM 982 O O . ALA A 1 126 ? 3.833 5.429 2.691 1.00 94.06 126 ALA A O 1
ATOM 983 N N . LEU A 1 127 ? 1.908 6.405 3.296 1.00 90.00 127 LEU A N 1
ATOM 984 C CA . LEU A 1 127 ? 2.431 7.761 3.291 1.00 90.00 127 LEU A CA 1
ATOM 985 C C . LEU A 1 127 ? 2.874 8.089 4.712 1.00 90.00 127 LEU A C 1
ATOM 987 O O . LEU A 1 127 ? 2.102 7.928 5.656 1.00 90.00 127 LEU A O 1
ATOM 991 N N . ASP A 1 128 ? 4.110 8.554 4.863 1.00 78.12 128 ASP A N 1
ATOM 992 C CA . ASP A 1 128 ? 4.575 9.122 6.121 1.00 78.12 128 ASP A CA 1
ATOM 993 C C . ASP A 1 128 ? 4.317 10.640 6.105 1.00 78.12 128 ASP A C 1
ATOM 995 O O . ASP A 1 128 ? 4.967 11.358 5.336 1.00 78.12 128 ASP A O 1
ATOM 999 N N . PRO A 1 129 ? 3.378 11.163 6.918 1.00 72.06 129 PRO A N 1
ATOM 1000 C CA . PRO A 1 129 ? 3.121 12.599 6.986 1.00 72.06 129 PRO A CA 1
ATOM 1001 C C . PRO A 1 129 ? 4.326 13.391 7.500 1.00 72.06 129 PRO A C 1
ATOM 1003 O O . PRO A 1 129 ? 4.454 14.574 7.187 1.00 72.06 129 PRO A O 1
ATOM 1006 N N . GLU A 1 130 ? 5.213 12.750 8.266 1.00 72.31 130 GLU A N 1
ATOM 1007 C CA . GLU A 1 130 ? 6.450 13.354 8.763 1.00 72.31 130 GLU A CA 1
ATOM 1008 C C . GLU A 1 130 ? 7.548 13.355 7.685 1.00 72.31 130 GLU A C 1
ATOM 1010 O O . GLU A 1 130 ? 8.496 14.136 7.766 1.00 72.31 130 GLU A O 1
ATOM 1015 N N . GLN A 1 131 ? 7.388 12.553 6.622 1.00 68.00 131 GLN A N 1
ATOM 1016 C CA . GLN A 1 131 ? 8.301 12.478 5.478 1.00 68.00 131 GLN A CA 1
ATOM 1017 C C . GLN A 1 131 ? 7.544 12.521 4.133 1.00 68.00 131 GLN A C 1
ATOM 1019 O O . GLN A 1 131 ? 7.532 11.540 3.383 1.00 68.00 131 GLN A O 1
ATOM 1024 N N . PRO A 1 132 ? 6.972 13.679 3.742 1.00 60.88 132 PRO A N 1
ATOM 1025 C CA . PRO A 1 132 ? 6.080 13.798 2.578 1.00 60.88 132 PRO A CA 1
ATOM 1026 C C . PRO A 1 132 ? 6.709 13.422 1.221 1.00 60.88 132 PRO A C 1
ATOM 1028 O O . PRO A 1 132 ? 5.997 13.279 0.223 1.00 60.88 132 PRO A O 1
ATOM 1031 N N . GLY A 1 133 ? 8.042 13.324 1.162 1.00 60.41 133 GLY A N 1
ATOM 1032 C CA . GLY A 1 133 ? 8.809 12.936 -0.023 1.00 60.41 133 GLY A CA 1
ATOM 1033 C C . GLY A 1 133 ? 9.216 11.459 -0.077 1.00 60.41 133 GLY A C 1
ATOM 1034 O O . GLY A 1 133 ? 9.540 10.986 -1.160 1.00 60.41 133 GLY A O 1
ATOM 1035 N N . ALA A 1 134 ? 9.175 10.721 1.039 1.00 61.19 134 ALA A N 1
ATOM 1036 C CA . ALA A 1 134 ? 9.697 9.350 1.108 1.00 61.19 134 ALA A CA 1
ATOM 1037 C C . ALA A 1 134 ? 8.894 8.354 0.252 1.00 61.19 134 ALA A C 1
ATOM 1039 O O . ALA A 1 134 ? 9.458 7.435 -0.337 1.00 61.19 134 ALA A O 1
ATOM 1040 N N . ALA A 1 135 ? 7.588 8.583 0.115 1.00 60.03 135 ALA A N 1
ATOM 1041 C CA . ALA A 1 135 ? 6.700 7.764 -0.709 1.00 60.03 135 ALA A CA 1
ATOM 1042 C C . ALA A 1 135 ? 6.629 8.204 -2.184 1.00 60.03 135 ALA A C 1
ATOM 1044 O O . ALA A 1 135 ? 5.803 7.711 -2.942 1.00 60.03 135 ALA A O 1
ATOM 1045 N N . ARG A 1 136 ? 7.443 9.182 -2.600 1.00 72.06 136 ARG A N 1
ATOM 1046 C CA . ARG A 1 136 ? 7.499 9.657 -3.990 1.00 72.06 136 ARG A CA 1
ATOM 1047 C C . ARG A 1 136 ? 8.816 9.238 -4.620 1.00 72.06 136 ARG A C 1
ATOM 1049 O O . ARG A 1 136 ? 9.627 10.081 -5.000 1.00 72.06 136 ARG A O 1
ATOM 1056 N N . HIS A 1 137 ? 9.031 7.934 -4.686 1.00 81.25 137 HIS A N 1
ATOM 1057 C CA . HIS A 1 137 ? 10.169 7.337 -5.368 1.00 81.25 137 HIS A CA 1
ATOM 1058 C C . HIS A 1 137 ? 9.697 6.616 -6.642 1.00 81.25 137 HIS A C 1
ATOM 1060 O O . HIS A 1 137 ? 8.527 6.244 -6.734 1.00 81.25 137 HIS A O 1
ATOM 1066 N N . PRO A 1 138 ? 10.562 6.453 -7.654 1.00 86.56 138 PRO A N 1
ATOM 1067 C CA . PRO A 1 138 ? 10.201 5.723 -8.861 1.00 86.56 138 PRO A CA 1
ATOM 1068 C C . PRO A 1 138 ? 9.979 4.236 -8.579 1.00 86.56 138 PRO A C 1
ATOM 1070 O O . PRO A 1 138 ? 10.655 3.648 -7.732 1.00 86.56 138 PRO A O 1
ATOM 1073 N N . HIS A 1 139 ? 9.104 3.605 -9.358 1.00 89.25 139 HIS A N 1
ATOM 1074 C CA . HIS A 1 139 ? 8.925 2.153 -9.334 1.00 89.25 139 HIS A CA 1
ATOM 1075 C C . HIS A 1 139 ? 9.376 1.522 -10.648 1.00 89.25 139 HIS A C 1
ATOM 1077 O O . HIS A 1 139 ? 9.162 2.074 -11.729 1.00 89.25 139 HIS A O 1
ATOM 1083 N N . PHE A 1 140 ? 9.970 0.337 -10.550 1.00 91.00 140 PHE A N 1
ATOM 1084 C CA . PHE A 1 140 ? 10.096 -0.608 -11.651 1.00 91.00 140 PHE A CA 1
ATOM 1085 C C . PHE A 1 140 ? 8.988 -1.657 -11.548 1.00 91.00 140 PHE A C 1
ATOM 1087 O O . PHE A 1 140 ? 8.733 -2.167 -10.458 1.00 91.00 140 PHE A O 1
ATOM 1094 N N . ILE A 1 141 ? 8.370 -2.008 -12.676 1.00 91.44 141 ILE A N 1
ATOM 1095 C CA . ILE A 1 141 ? 7.457 -3.146 -12.787 1.00 91.44 141 ILE A CA 1
ATOM 1096 C C . ILE A 1 141 ? 7.909 -4.107 -13.886 1.00 91.44 141 ILE A C 1
ATOM 1098 O O . ILE A 1 141 ? 8.128 -3.711 -15.037 1.00 91.44 141 ILE A O 1
ATOM 1102 N N . CYS A 1 142 ? 7.995 -5.389 -13.525 1.00 90.81 142 CYS A N 1
ATOM 1103 C CA . CYS A 1 142 ? 8.216 -6.460 -14.481 1.00 90.81 142 CYS A CA 1
ATOM 1104 C C . CYS A 1 142 ? 6.940 -6.716 -15.292 1.00 90.81 142 CYS A C 1
ATOM 1106 O O . CYS A 1 142 ? 5.904 -7.074 -14.735 1.00 90.81 142 CYS A O 1
ATOM 1108 N N . THR A 1 143 ? 7.014 -6.594 -16.613 1.00 89.81 143 THR A N 1
ATOM 1109 C CA . THR A 1 143 ? 5.890 -6.829 -17.528 1.00 89.81 143 THR A CA 1
ATOM 1110 C C . THR A 1 143 ? 5.553 -8.308 -17.708 1.00 89.81 143 THR A C 1
ATOM 1112 O O . THR A 1 143 ? 4.523 -8.619 -18.300 1.00 89.81 143 THR A O 1
ATOM 1115 N N . THR A 1 144 ? 6.395 -9.206 -17.190 1.00 90.06 144 THR A N 1
ATOM 1116 C CA . THR A 1 144 ? 6.232 -10.662 -17.305 1.00 90.06 144 THR A CA 1
ATOM 1117 C C . THR A 1 144 ? 5.651 -11.272 -16.033 1.00 90.06 144 THR A C 1
ATOM 1119 O O . THR A 1 144 ? 4.626 -11.946 -16.089 1.00 90.06 144 THR A O 1
ATOM 1122 N N . CYS A 1 145 ? 6.271 -11.028 -14.875 1.00 89.75 145 CYS A N 1
ATOM 1123 C CA . CYS A 1 145 ? 5.832 -11.608 -13.600 1.00 89.75 145 CYS A CA 1
ATOM 1124 C C . CYS A 1 145 ? 5.068 -10.632 -12.691 1.00 89.75 145 CYS A C 1
ATOM 1126 O O . CYS A 1 145 ? 4.506 -11.060 -11.687 1.00 89.75 145 CYS A O 1
ATOM 1128 N N . GLY A 1 146 ? 5.039 -9.335 -13.014 1.00 86.56 146 GLY A N 1
ATOM 1129 C CA . GLY A 1 146 ? 4.354 -8.318 -12.209 1.00 86.56 146 GLY A CA 1
ATOM 1130 C C . GLY A 1 146 ? 5.089 -7.898 -10.931 1.00 86.56 146 GLY A C 1
ATOM 1131 O O . GLY A 1 146 ? 4.528 -7.125 -10.149 1.00 86.56 146 GLY A O 1
ATOM 1132 N N . THR A 1 147 ? 6.320 -8.379 -10.704 1.00 89.19 147 THR A N 1
ATOM 1133 C CA . THR A 1 147 ? 7.169 -7.945 -9.583 1.00 89.19 147 THR A CA 1
ATOM 1134 C C . THR A 1 147 ? 7.396 -6.441 -9.642 1.00 89.19 147 THR A C 1
ATOM 1136 O O . THR A 1 147 ? 7.671 -5.890 -10.710 1.00 89.19 147 THR A O 1
ATOM 1139 N N . VAL A 1 148 ? 7.313 -5.793 -8.481 1.00 90.19 148 VAL A N 1
ATOM 1140 C CA . VAL A 1 148 ? 7.515 -4.353 -8.327 1.00 90.19 148 VAL A CA 1
ATOM 1141 C C . VAL A 1 148 ? 8.696 -4.089 -7.410 1.00 90.19 148 VAL A C 1
ATOM 1143 O O . VAL A 1 148 ? 8.824 -4.716 -6.360 1.00 90.19 148 VAL A O 1
ATOM 1146 N N . GLN A 1 149 ? 9.539 -3.136 -7.797 1.00 90.19 149 GLN A N 1
ATOM 1147 C CA . GLN A 1 149 ? 10.686 -2.707 -7.010 1.00 90.19 149 GLN A CA 1
ATOM 1148 C C . GLN A 1 149 ? 10.713 -1.184 -6.888 1.00 90.19 149 GLN A C 1
ATOM 1150 O O . GLN A 1 149 ? 10.561 -0.466 -7.879 1.00 90.19 149 GLN A O 1
ATOM 1155 N N . CYS A 1 150 ? 10.939 -0.692 -5.673 1.00 89.06 150 CYS A N 1
ATOM 1156 C CA . CYS A 1 150 ? 11.219 0.717 -5.424 1.00 89.06 150 CYS A CA 1
ATOM 1157 C C . CYS A 1 150 ? 12.642 1.042 -5.858 1.00 89.06 150 CYS A C 1
ATOM 1159 O O . CYS A 1 150 ? 13.582 0.313 -5.536 1.00 89.06 150 CYS A O 1
ATOM 1161 N N . LEU A 1 151 ? 12.793 2.142 -6.582 1.00 87.06 151 LEU A N 1
ATOM 1162 C CA . LEU A 1 151 ? 14.083 2.649 -7.014 1.00 87.06 151 LEU A CA 1
ATOM 1163 C C . LEU A 1 151 ? 14.479 3.837 -6.144 1.00 87.06 151 LEU A C 1
ATOM 1165 O O . LEU A 1 151 ? 13.631 4.588 -5.663 1.00 87.06 151 LEU A O 1
ATOM 1169 N N . GLU A 1 152 ? 15.780 4.023 -5.958 1.00 83.69 152 GLU A N 1
ATOM 1170 C CA . GLU A 1 152 ? 16.298 5.228 -5.317 1.00 83.69 152 GLU A CA 1
ATOM 1171 C C . GLU A 1 152 ? 15.938 6.484 -6.134 1.00 83.69 152 GLU A C 1
ATOM 1173 O O . GLU A 1 152 ? 15.664 6.392 -7.340 1.00 83.69 152 GLU A O 1
ATOM 1178 N N . PRO A 1 153 ? 15.927 7.678 -5.507 1.00 76.06 153 PRO A N 1
ATOM 1179 C CA . PRO A 1 153 ? 15.710 8.927 -6.223 1.00 76.06 153 PRO A CA 1
ATOM 1180 C C . PRO A 1 153 ? 16.641 9.044 -7.433 1.00 76.06 153 PRO A C 1
ATOM 1182 O O . PRO A 1 153 ? 17.861 8.973 -7.308 1.00 76.06 153 PRO A O 1
ATOM 1185 N N . MET A 1 154 ? 16.050 9.237 -8.610 1.00 71.12 154 MET A N 1
ATOM 1186 C CA . MET A 1 154 ? 16.778 9.300 -9.873 1.0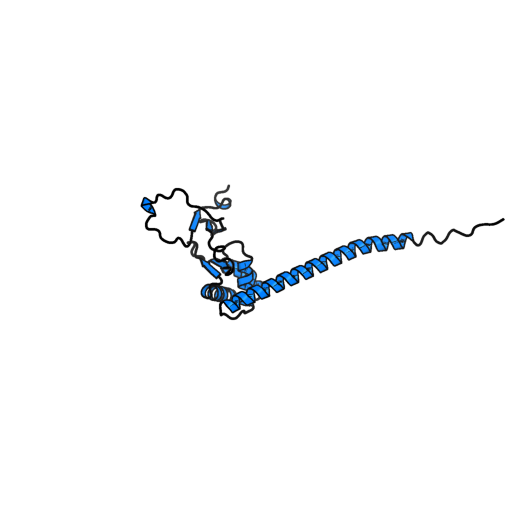0 71.12 154 MET A CA 1
ATOM 1187 C C . MET A 1 154 ? 16.729 10.709 -10.462 1.00 71.12 154 MET A C 1
ATOM 1189 O O . MET A 1 154 ? 15.670 11.337 -10.526 1.00 71.12 154 MET A O 1
ATOM 1193 N N . GLU A 1 155 ? 17.874 11.198 -10.938 1.00 68.50 155 GLU A N 1
ATOM 1194 C CA . GLU A 1 155 ? 17.947 12.435 -11.711 1.00 68.50 155 GLU A CA 1
ATOM 1195 C C . GLU A 1 155 ? 17.900 12.133 -13.211 1.00 68.50 155 GLU A C 1
ATOM 1197 O O . GLU A 1 155 ? 18.727 11.397 -13.752 1.00 68.50 155 GLU A O 1
ATOM 1202 N N . PHE A 1 156 ? 16.953 12.749 -13.919 1.00 65.25 156 PHE A N 1
ATOM 1203 C CA . PHE A 1 156 ? 16.897 12.668 -15.376 1.00 65.25 156 PHE A CA 1
ATOM 1204 C C . PHE A 1 156 ? 17.858 13.677 -15.999 1.00 65.25 156 PHE A C 1
ATOM 1206 O O . PHE A 1 156 ? 17.506 14.832 -16.253 1.00 65.25 156 PHE A O 1
ATOM 1213 N N . THR A 1 157 ? 19.076 13.232 -16.288 1.00 63.28 157 THR A N 1
ATOM 1214 C CA . THR A 1 157 ? 20.035 14.015 -17.070 1.00 63.28 157 THR A CA 1
ATOM 1215 C C . THR A 1 157 ? 19.820 13.752 -18.567 1.00 63.28 157 THR A C 1
ATOM 1217 O O . THR A 1 157 ? 19.622 12.621 -19.000 1.00 63.28 157 THR A O 1
ATOM 1220 N N . GLY A 1 158 ? 19.794 14.810 -19.387 1.00 60.47 158 GLY A N 1
ATOM 1221 C CA . GLY A 1 158 ? 19.809 14.675 -20.853 1.00 60.47 158 GLY A CA 1
ATOM 1222 C C . GLY A 1 158 ? 18.464 14.681 -21.588 1.00 60.47 158 GLY A C 1
ATOM 1223 O O . GLY A 1 158 ? 18.455 14.508 -22.806 1.00 60.47 158 GLY A O 1
ATOM 1224 N N . VAL A 1 159 ? 17.331 14.943 -20.927 1.00 63.28 159 VAL A N 1
ATOM 1225 C CA . VAL A 1 159 ? 16.059 15.110 -21.654 1.00 63.28 159 VAL A CA 1
ATOM 1226 C C . VAL A 1 159 ? 16.040 16.477 -22.364 1.00 63.28 159 VAL A C 1
ATOM 1228 O O . VAL A 1 159 ? 16.120 17.511 -21.694 1.00 63.28 159 VAL A O 1
ATOM 1231 N N . PRO A 1 160 ? 15.942 16.548 -23.710 1.00 64.19 160 PRO A N 1
ATOM 1232 C CA . PRO A 1 160 ? 16.060 17.820 -24.416 1.00 64.19 160 PRO A CA 1
ATOM 1233 C C . PRO A 1 160 ? 14.949 18.797 -24.018 1.00 64.19 160 PRO A C 1
ATOM 1235 O O . PRO A 1 160 ? 13.777 18.550 -24.300 1.00 64.19 160 PRO A O 1
ATOM 1238 N N . ARG A 1 161 ? 15.317 19.963 -23.464 1.00 63.97 161 ARG A N 1
ATOM 1239 C CA . ARG A 1 161 ? 14.378 21.035 -23.062 1.00 63.97 161 ARG A CA 1
ATOM 1240 C C . ARG A 1 161 ? 13.368 21.418 -24.148 1.00 63.97 161 ARG A C 1
ATOM 1242 O O . ARG A 1 161 ? 12.235 21.756 -23.834 1.00 63.97 161 ARG A O 1
ATOM 1249 N N . LYS A 1 162 ? 13.743 21.325 -25.431 1.00 65.94 162 LYS A N 1
ATOM 1250 C CA . LYS A 1 162 ? 12.829 21.580 -26.563 1.00 65.94 162 LYS A CA 1
ATOM 1251 C C . LYS A 1 162 ? 11.616 20.638 -26.604 1.00 65.94 162 LYS A C 1
ATOM 1253 O O . LYS A 1 162 ? 10.616 21.004 -27.204 1.00 65.94 162 LYS A O 1
ATOM 1258 N N . ARG A 1 163 ? 11.700 19.447 -26.001 1.00 66.06 163 ARG A N 1
ATOM 1259 C CA . ARG A 1 163 ? 10.612 18.456 -25.938 1.00 66.06 163 ARG A CA 1
ATOM 1260 C C . ARG A 1 163 ? 9.919 18.395 -24.572 1.00 66.06 163 ARG A C 1
ATOM 1262 O O . ARG A 1 163 ? 8.863 17.787 -24.477 1.00 66.06 163 ARG A O 1
ATOM 1269 N N . THR A 1 164 ? 10.485 19.022 -23.540 1.00 69.69 164 THR A N 1
ATOM 1270 C CA . THR A 1 164 ? 9.968 18.970 -22.158 1.00 69.69 164 THR A CA 1
ATOM 1271 C C . THR A 1 164 ? 9.675 20.325 -21.532 1.00 69.69 164 THR A C 1
ATOM 1273 O O . THR A 1 164 ? 9.207 20.376 -20.403 1.00 69.69 164 THR A O 1
ATOM 1276 N N . GLY A 1 165 ? 9.889 21.429 -22.251 1.00 69.69 165 GLY A N 1
ATOM 1277 C CA . GLY A 1 165 ? 9.660 22.783 -21.738 1.00 69.69 165 GLY A CA 1
ATOM 1278 C C . GLY A 1 165 ? 8.212 23.088 -21.328 1.00 69.69 165 GLY A C 1
ATOM 1279 O O . GLY A 1 165 ? 7.991 24.064 -20.623 1.00 69.69 165 GLY A O 1
ATOM 1280 N N . SER A 1 166 ? 7.242 22.264 -21.739 1.00 78.31 166 SER A N 1
ATOM 1281 C CA . SER A 1 166 ? 5.834 22.344 -21.322 1.00 78.31 166 SER A CA 1
ATOM 1282 C C . SER A 1 166 ? 5.475 21.426 -20.148 1.00 78.31 166 SER A C 1
ATOM 1284 O O . SER A 1 166 ? 4.341 21.467 -19.676 1.00 78.31 166 SER A O 1
ATOM 1286 N N . ILE A 1 167 ? 6.391 20.566 -19.692 1.00 77.94 167 ILE A N 1
ATOM 1287 C CA . ILE A 1 167 ? 6.152 19.696 -18.539 1.00 77.94 167 ILE A CA 1
ATOM 1288 C C . ILE A 1 167 ? 6.248 20.559 -17.281 1.00 77.94 167 ILE A C 1
ATOM 1290 O O . ILE A 1 167 ? 7.288 21.149 -17.004 1.00 77.94 167 ILE A O 1
ATOM 1294 N N . GLY A 1 168 ? 5.144 20.638 -16.539 1.00 77.44 168 GLY A N 1
ATOM 1295 C CA . GLY A 1 168 ? 5.079 21.342 -15.261 1.00 77.44 168 GLY A CA 1
ATOM 1296 C C . GLY A 1 168 ? 5.649 20.491 -14.129 1.00 77.44 168 GLY A C 1
ATOM 1297 O O . GLY A 1 168 ? 6.859 20.375 -13.958 1.00 77.44 168 GLY A O 1
ATOM 1298 N N . ARG A 1 169 ? 4.765 19.884 -13.334 1.00 77.31 169 ARG A N 1
ATOM 1299 C CA . ARG A 1 169 ? 5.145 19.053 -12.187 1.00 77.31 169 ARG A CA 1
ATOM 1300 C C . ARG A 1 169 ? 5.041 17.570 -12.532 1.00 77.31 169 ARG A C 1
ATOM 1302 O O . ARG A 1 169 ? 3.962 17.106 -12.881 1.00 77.31 169 ARG A O 1
ATOM 1309 N N . VAL A 1 170 ? 6.135 16.832 -12.352 1.00 77.75 170 VAL A N 1
ATOM 1310 C CA . VAL A 1 170 ? 6.129 15.362 -12.359 1.00 77.75 170 VAL A CA 1
ATOM 1311 C C . VAL A 1 170 ? 5.702 14.876 -10.976 1.00 77.75 170 VAL A C 1
ATOM 1313 O O . VAL A 1 170 ? 6.241 15.320 -9.961 1.00 77.75 170 VAL A O 1
ATOM 1316 N N . THR A 1 171 ? 4.692 14.014 -10.924 1.00 75.12 171 THR A N 1
ATOM 1317 C CA . THR A 1 171 ? 4.180 13.439 -9.671 1.00 75.12 171 THR A CA 1
ATOM 1318 C C . THR A 1 171 ? 4.593 11.991 -9.465 1.00 75.12 171 THR A C 1
ATOM 1320 O O . THR A 1 171 ? 4.597 11.550 -8.323 1.00 75.12 171 THR A O 1
ATOM 1323 N N . GLU A 1 172 ? 4.946 11.288 -10.541 1.00 78.38 172 GLU A N 1
ATOM 1324 C CA . GLU A 1 172 ? 5.249 9.860 -10.556 1.00 78.38 172 GLU A CA 1
ATOM 1325 C C . GLU A 1 172 ? 6.193 9.533 -11.719 1.00 78.38 172 GLU A C 1
ATOM 1327 O O . GLU A 1 172 ? 6.142 10.177 -12.771 1.00 78.38 172 GLU A O 1
ATOM 1332 N N . ILE A 1 173 ? 7.042 8.526 -11.514 1.00 83.19 173 ILE A N 1
ATOM 1333 C CA . ILE A 1 173 ? 7.895 7.918 -12.533 1.00 83.19 173 ILE A CA 1
ATOM 1334 C C . ILE A 1 173 ? 7.726 6.404 -12.430 1.00 83.19 173 ILE A C 1
ATOM 1336 O O . ILE A 1 173 ? 7.945 5.826 -11.367 1.00 83.19 173 ILE A O 1
ATOM 1340 N N . LEU A 1 174 ? 7.392 5.775 -13.554 1.00 86.62 174 LEU A N 1
ATOM 1341 C CA . LEU A 1 174 ? 7.221 4.333 -13.666 1.00 86.62 174 LEU A CA 1
ATOM 1342 C C . LEU A 1 174 ? 8.097 3.790 -14.793 1.00 86.62 174 LEU A C 1
ATOM 1344 O O . LEU A 1 174 ? 7.962 4.204 -15.947 1.00 86.62 174 LEU A O 1
ATOM 1348 N N . LEU A 1 175 ? 8.971 2.846 -14.461 1.00 89.06 175 LEU A N 1
ATOM 1349 C CA . LEU A 1 175 ? 9.762 2.083 -15.418 1.00 89.06 175 LEU A CA 1
ATOM 1350 C C . LEU A 1 175 ? 9.127 0.710 -15.626 1.00 89.06 175 LEU A C 1
ATOM 1352 O O . LEU A 1 175 ? 8.779 0.028 -14.666 1.00 89.06 175 LEU A O 1
ATOM 1356 N N . LYS A 1 176 ? 8.998 0.296 -16.886 1.00 90.38 176 LYS A N 1
ATOM 1357 C CA . LYS A 1 176 ? 8.477 -1.021 -17.262 1.00 90.38 176 LYS A CA 1
ATOM 1358 C C . LYS A 1 176 ? 9.536 -1.789 -18.035 1.00 90.38 176 LYS A C 1
ATOM 1360 O O . LYS A 1 176 ? 10.166 -1.217 -18.923 1.00 90.38 176 LYS A O 1
ATOM 1365 N N . GLY A 1 177 ? 9.703 -3.064 -17.721 1.00 91.62 177 GLY A N 1
ATOM 1366 C CA . GLY A 1 177 ? 10.641 -3.946 -18.413 1.00 91.62 177 GLY A CA 1
ATOM 1367 C C . GLY A 1 177 ? 10.550 -5.372 -17.891 1.00 91.62 177 GLY A C 1
ATOM 1368 O O . GLY A 1 177 ? 9.552 -5.732 -17.285 1.00 91.62 177 GLY A O 1
ATOM 1369 N N . GLU A 1 178 ? 11.588 -6.173 -18.088 1.00 93.69 178 GLU A N 1
ATOM 1370 C CA . GLU A 1 178 ? 11.678 -7.539 -17.560 1.00 93.69 178 GLU A CA 1
ATOM 1371 C C . GLU A 1 178 ? 12.703 -7.579 -16.418 1.00 93.69 178 GLU A C 1
ATOM 1373 O O . GLU A 1 178 ? 13.735 -6.913 -16.494 1.00 93.69 178 GLU A O 1
ATOM 1378 N N . CYS A 1 179 ? 12.402 -8.290 -15.325 1.00 93.94 179 CYS A N 1
ATOM 1379 C CA . CYS A 1 179 ? 13.374 -8.507 -14.248 1.00 93.94 179 CYS A CA 1
ATOM 1380 C C . CYS A 1 179 ? 14.378 -9.603 -14.635 1.00 93.94 179 CYS A C 1
ATOM 1382 O O . CYS A 1 179 ? 14.077 -10.417 -15.507 1.00 93.94 179 CYS A O 1
ATOM 1384 N N . SER A 1 180 ? 15.520 -9.665 -13.942 1.00 94.38 180 SER A N 1
ATOM 1385 C CA . SER A 1 180 ? 16.565 -10.685 -14.161 1.00 94.38 180 SER A CA 1
ATOM 1386 C C . SER A 1 180 ? 16.012 -12.113 -14.130 1.00 94.38 180 SER A C 1
ATOM 1388 O O . SER A 1 180 ? 16.302 -12.920 -15.008 1.00 94.38 180 SER A O 1
ATOM 1390 N N . ASP A 1 181 ? 15.095 -12.391 -13.197 1.00 94.25 181 ASP A N 1
ATOM 1391 C CA . ASP A 1 181 ? 14.455 -13.707 -13.081 1.00 94.25 181 ASP A CA 1
ATOM 1392 C C . ASP A 1 181 ? 13.641 -14.091 -14.332 1.00 94.25 181 ASP A C 1
ATOM 1394 O O . ASP A 1 181 ? 13.450 -15.273 -14.612 1.00 94.25 181 ASP A O 1
ATOM 1398 N N . CYS A 1 182 ? 13.124 -13.101 -15.072 1.00 93.94 182 CYS A N 1
ATOM 1399 C CA . CYS A 1 182 ? 12.343 -13.310 -16.294 1.00 93.94 182 CYS A CA 1
ATOM 1400 C C . CYS A 1 182 ? 13.197 -13.273 -17.565 1.00 93.94 182 CYS A C 1
ATOM 1402 O O . CYS A 1 182 ? 12.840 -13.956 -18.524 1.00 93.94 182 CYS A O 1
ATOM 1404 N N . THR A 1 183 ? 14.297 -12.511 -17.586 1.00 92.81 183 THR A N 1
ATOM 1405 C CA . THR A 1 183 ? 15.246 -12.519 -18.714 1.00 92.81 183 THR A CA 1
ATOM 1406 C C . THR A 1 183 ? 16.139 -13.761 -18.707 1.00 92.81 183 THR A C 1
ATOM 1408 O O . T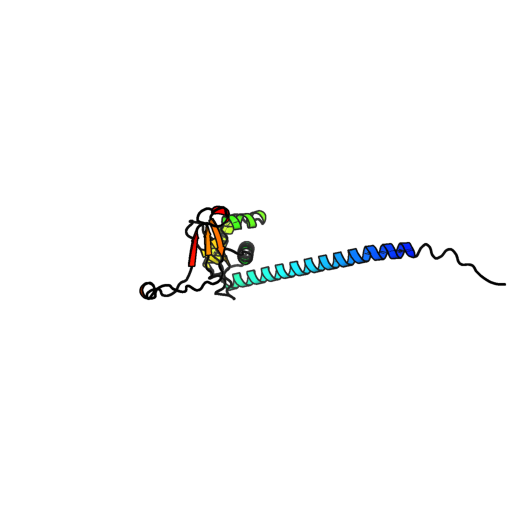HR A 1 183 ? 16.650 -14.146 -19.757 1.00 92.81 183 THR A O 1
ATOM 1411 N N . GLY A 1 184 ? 16.251 -14.440 -17.560 1.00 76.62 184 GLY A N 1
ATOM 1412 C CA . GLY A 1 184 ? 17.067 -15.641 -17.392 1.00 76.62 184 GLY A CA 1
ATOM 1413 C C . GLY A 1 184 ? 18.546 -15.345 -17.131 1.00 76.62 184 GLY A C 1
ATOM 1414 O O . GLY A 1 184 ? 19.376 -16.201 -17.442 1.00 76.62 184 GLY A O 1
ATOM 1415 N N . ASP A 1 185 ? 18.852 -14.160 -16.587 1.00 52.16 185 ASP A N 1
ATOM 1416 C CA . ASP A 1 185 ? 20.203 -13.695 -16.228 1.00 52.16 185 ASP A CA 1
ATOM 1417 C C . ASP A 1 185 ? 20.532 -13.895 -14.739 1.00 52.16 185 ASP A C 1
ATOM 1419 O O . ASP A 1 185 ? 19.660 -13.606 -13.883 1.00 52.16 185 ASP A O 1
#

Sequence (185 aa):
MQFTERSRAFETLTDYTHTLAENSETHTGLLVEAGMAAHSRRLAQAEVENVRSLIRSAGIRATPARIAVLQELRAATSPVAHAELSVRLVPRGFDKATVFRNLNDLADSGLVLRTELGDHVWRFEALDPEQPGAARHPHFICTTCGTVQCLEPMEFTGVPRKRTGSIGRVTEILLKGECSDCTGD